Protein AF-0000000079749083 (afdb_homodimer)

Solvent-accessible surface area (backbone atoms only — not comparable to full-atom values): 20059 Å² total; per-residue (Å²): 139,84,83,77,77,77,77,77,73,76,78,75,78,73,69,70,70,73,69,79,66,71,70,73,44,76,96,64,62,74,47,35,42,44,35,34,40,34,28,27,28,29,65,47,66,50,44,77,44,77,43,95,88,68,47,50,35,26,37,38,39,33,34,19,44,42,68,70,56,90,61,71,63,56,90,88,43,47,68,65,54,37,52,60,64,41,32,54,36,77,41,45,33,36,29,47,48,52,68,60,24,52,51,43,51,74,65,46,39,56,65,39,37,35,36,37,32,22,35,61,43,69,45,73,46,62,38,86,86,79,61,45,82,39,78,45,70,31,33,38,26,48,90,90,34,46,77,44,76,67,64,78,69,76,76,88,77,72,86,73,90,71,80,84,69,70,85,63,84,132,136,83,81,80,79,78,76,76,74,78,78,77,78,76,70,70,70,74,68,79,66,71,70,71,40,78,96,65,59,72,52,32,42,44,37,34,40,34,28,26,27,28,65,47,66,51,44,76,43,75,44,94,87,68,48,48,34,25,37,40,40,33,34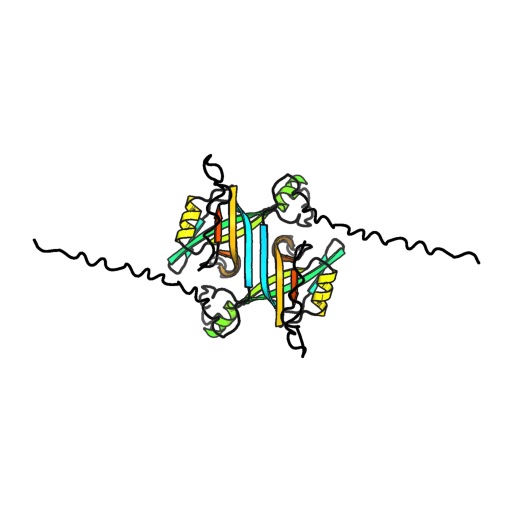,20,41,44,65,72,53,88,58,71,63,54,90,86,42,48,69,65,54,37,53,62,65,40,31,55,36,76,40,47,33,35,30,47,49,52,70,60,24,52,51,43,52,73,66,47,40,57,66,38,37,36,38,39,30,23,35,62,43,72,45,72,46,64,37,87,85,78,63,46,82,40,78,46,70,31,35,37,24,47,92,89,35,47,76,42,76,68,66,75,69,76,73,84,78,72,86,73,91,70,77,84,67,69,83,60,80,137

Sequence (340 aa):
MEKLYFYHRPLANNTLQRVIRSRPLENGLDVGICKAVLIGLVGQAPLQKKLRNGRAVTLLSLGTGGIRNNRRPFDNEEPREFADRCAVQWHRVAVYPERLGALTVKHAVPGSVLYVEGNLETKIFNDPITGLVRRIREIAIRRNGRLVFLGQGSDNQKPSQGDLRSVGYYMEKLYFYHRPLANNTLQRVIRSRPLENGLDVGICKAVLIGLVGQAPLQKKLRNGRAVTLLSLGTGGIRNNRRPFDNEEPREFADRCAVQWHRVAVYPERLGALTVKHAVPGSVLYVEGNLETKIFNDPITGLVRRIREIAIRRNGRLVFLGQGSDNQKPSQGDLRSVGYY

InterPro domains:
  IPR000424 Primosome PriB/single-strand DNA-binding [PF00436] (35-142)
  IPR000424 Primosome PriB/single-strand DNA-binding [PS50935] (33-148)
  IPR011344 Single-stranded DNA-binding protein [PTHR10302] (31-155)
  IPR012340 Nucleic acid-binding, OB-fold [G3DSA:2.40.50.140] (32-151)
  IPR012340 Nucleic acid-binding, OB-fold [SSF50249] (32-145)

Secondary structure (DSSP, 8-state):
-------------------------TTS----EEEEEEEEEE-S--EEEE-TTS-EEEEEEEEEE-----PPPPTT--HHHHHHHHHEEEEEEEE-SHHHHHHHHHH--TT-EEEEEEEEEEEEEE-TTT--EEEEEEEEE-TT-EEEESS---SS----SS-SSS-S--/-------------------------TTS----EEEEEEEEEE-S--EEEE-TTS-EEEEEEEEEE-----PPP-TT--HHHHHHHHHEEEEEEEE-SHHHHHHHHHH--TT-EEEEEEEEEEEEEE-TTT--EEEEEEEEE-TT-EEEESSS--SS----SS-SSS----

Foldseek 3Di:
DDPPPPPPPPPPPCPVPPPPPPPQPPVRPDPDAAKDKDKFWWAAQWDWDADPVGAIKIKTKGKDFDDLPPDDADVVRDPVNSCVVSGIDIAIAIERPRVVRVVSNVPHHGGWIKIKMAGWDKDWDADPPPRDIDIDTHGYADPPMDIDTDPPDDDPDDPDPPDPPPPDDD/DPPPPPPPPPPPPCPVPPPPPPPQPPVRPDPDAAKDKDKFWWAAQWDWDADPVGAIKIKTKGKDFDDLPPDDADVVRDPVNSCVVSGIDIAIAIERPRVVRVVSNVPHHGGWIKIKMAGWDKDWDADPPPRDIDIDTHGYADPPMDIDTDPPDDDDDDPDPPDPPPPDDD

Nearest PDB structures (foldseek):
  3ulp-assembly1_D  TM=8.021E-01  e=4.495E-09  Plasmodium falciparum
  3ulp-assembly1_B  TM=7.852E-01  e=7.409E-09  Plasmodium falciparum
  3k81-assembly1_C  TM=8.413E-01  e=1.668E-05  Trypanosoma brucei
  4dni-assembly1_A  TM=7.109E-01  e=1.012E-05  Trypanosoma brucei
  3stb-assembly1_C  TM=7.995E-01  e=4.531E-05  Trypanosoma brucei

pLDDT: mean 70.51, std 27.16, range [20.47, 98.69]

Radius of gyration: 26.16 Å; Cα contacts (8 Å, |Δi|>4): 589; chains: 2; bounding box: 75×62×101 Å

Structure (mmCIF, N/CA/C/O backbone):
data_AF-0000000079749083-model_v1
#
loop_
_entity.id
_entity.type
_entity.pdbx_description
1 polymer 'Single-stranded DNA-binding protein, mitochondrial'
#
loop_
_atom_site.group_PDB
_atom_site.id
_atom_site.type_symbol
_atom_site.label_atom_id
_atom_site.label_alt_id
_atom_site.label_comp_id
_atom_site.label_asym_id
_atom_site.label_entity_id
_atom_site.label_seq_id
_atom_site.pdbx_PDB_ins_code
_atom_site.Cartn_x
_atom_site.Cartn_y
_atom_site.Cartn_z
_atom_site.occupancy
_atom_site.B_iso_or_equiv
_atom_site.auth_seq_id
_atom_site.auth_comp_id
_atom_site.auth_asym_id
_atom_site.auth_atom_id
_atom_site.pdbx_PDB_model_num
ATOM 1 N N . MET A 1 1 ? 38.594 -21.5 -60.438 1 31.05 1 MET A N 1
ATOM 2 C CA . MET A 1 1 ? 38.656 -21.469 -58.969 1 31.05 1 MET A CA 1
ATOM 3 C C . MET A 1 1 ? 38 -20.203 -58.438 1 31.05 1 MET A C 1
ATOM 5 O O . MET A 1 1 ? 38.594 -19.109 -58.5 1 31.05 1 MET A O 1
ATOM 9 N N . GLU A 1 2 ? 36.625 -20.047 -58.5 1 29.67 2 GLU A N 1
ATOM 10 C CA . GLU A 1 2 ? 35.75 -18.891 -58.25 1 29.67 2 GLU A CA 1
ATOM 11 C C . GLU A 1 2 ? 35.656 -18.562 -56.781 1 29.67 2 GLU A C 1
ATOM 13 O O . GLU A 1 2 ? 35.406 -19.453 -55.969 1 29.67 2 GLU A O 1
ATOM 18 N N . LYS A 1 3 ? 36.469 -17.516 -56.281 1 33.44 3 LYS A N 1
ATOM 19 C CA . LYS A 1 3 ? 36.594 -16.953 -54.938 1 33.44 3 LYS A CA 1
ATOM 20 C C . LYS A 1 3 ? 35.219 -16.484 -54.438 1 33.44 3 LYS A C 1
ATOM 22 O O . LYS A 1 3 ? 34.594 -15.602 -55 1 33.44 3 LYS A O 1
ATOM 27 N N . LEU A 1 4 ? 34.344 -17.406 -53.906 1 30.31 4 LEU A N 1
ATOM 28 C CA . LEU A 1 4 ? 33.094 -17.047 -53.281 1 30.31 4 LEU A CA 1
ATOM 29 C C . LEU A 1 4 ? 33.281 -16.141 -52.094 1 30.31 4 LEU A C 1
ATOM 31 O O . LEU A 1 4 ? 33.969 -16.516 -51.125 1 30.31 4 LEU A O 1
ATOM 35 N N . TYR A 1 5 ? 33.469 -14.805 -52.312 1 34.56 5 TYR A N 1
ATOM 36 C CA . TYR A 1 5 ? 33.594 -13.805 -51.25 1 34.56 5 TYR A CA 1
ATOM 37 C C . TYR A 1 5 ? 32.312 -13.797 -50.375 1 34.56 5 TYR A C 1
ATOM 39 O O . TYR A 1 5 ? 31.219 -13.633 -50.906 1 34.56 5 TYR A O 1
ATOM 47 N N . PHE A 1 6 ? 32.25 -14.672 -49.344 1 31.97 6 PHE A N 1
ATOM 48 C CA . PHE A 1 6 ? 31.219 -14.625 -48.344 1 31.97 6 PHE A CA 1
ATOM 49 C C . PHE A 1 6 ? 31.141 -13.25 -47.688 1 31.97 6 PHE A C 1
ATOM 51 O O . PHE A 1 6 ? 32.125 -12.781 -47.125 1 31.97 6 PHE A O 1
ATOM 58 N N . TYR A 1 7 ? 30.453 -12.266 -48.312 1 33.72 7 TYR A N 1
ATOM 59 C CA . TYR A 1 7 ? 30.156 -10.984 -47.688 1 33.72 7 TYR A CA 1
ATOM 60 C C . TYR A 1 7 ? 29.453 -11.172 -46.375 1 33.72 7 TYR A C 1
ATOM 62 O O . TYR A 1 7 ? 28.406 -11.82 -46.281 1 33.72 7 TYR A O 1
ATOM 70 N N . HIS A 1 8 ? 30.219 -11.375 -45.281 1 33.38 8 HIS A N 1
ATOM 71 C CA . HIS A 1 8 ? 29.719 -11.359 -43.906 1 33.38 8 HIS A CA 1
ATOM 72 C C . HIS A 1 8 ? 28.906 -10.102 -43.625 1 33.38 8 HIS A C 1
ATOM 74 O O . HIS A 1 8 ? 29.438 -8.984 -43.75 1 33.38 8 HIS A O 1
ATOM 80 N N . ARG A 1 9 ? 27.609 -10.07 -43.969 1 34.38 9 ARG A N 1
ATOM 81 C CA . ARG A 1 9 ? 26.734 -8.977 -43.562 1 34.38 9 ARG A CA 1
ATOM 82 C C . ARG A 1 9 ? 26.797 -8.734 -42.062 1 34.38 9 ARG A C 1
ATOM 84 O O . ARG A 1 9 ? 26.578 -9.656 -41.281 1 34.38 9 ARG A O 1
ATOM 91 N N . PRO A 1 10 ? 27.484 -7.691 -41.656 1 33.62 10 PRO A N 1
ATOM 92 C CA . PRO A 1 10 ? 27.5 -7.379 -40.219 1 33.62 10 PRO A CA 1
ATOM 93 C C . PRO A 1 10 ? 26.109 -7.301 -39.594 1 33.62 10 PRO A C 1
ATOM 95 O O . PRO A 1 10 ? 25.172 -6.852 -40.25 1 33.62 10 PRO A O 1
ATOM 98 N N . LEU A 1 11 ? 25.703 -8.219 -38.75 1 31.05 11 LEU A N 1
ATOM 99 C CA . LEU A 1 11 ? 24.5 -8.172 -37.906 1 31.05 11 LEU A CA 1
ATOM 100 C C . LEU A 1 11 ? 24.406 -6.828 -37.188 1 31.05 11 LEU A C 1
ATOM 102 O O . LEU A 1 11 ? 25.25 -6.516 -36.312 1 31.05 11 LEU A O 1
ATOM 106 N N . ALA A 1 12 ? 24 -5.734 -37.844 1 33.97 12 ALA A N 1
ATOM 107 C CA . ALA A 1 12 ? 23.641 -4.512 -37.125 1 33.97 12 ALA A CA 1
ATOM 108 C C . ALA A 1 12 ? 22.844 -4.828 -35.875 1 33.97 12 ALA A C 1
ATOM 110 O O . ALA A 1 12 ? 21.828 -5.52 -35.938 1 33.97 12 ALA A O 1
ATOM 111 N N . ASN A 1 13 ? 23.516 -5.031 -34.75 1 32.66 13 ASN A N 1
ATOM 112 C CA . ASN A 1 13 ? 22.938 -5.09 -33.406 1 32.66 13 ASN A CA 1
ATOM 113 C C . ASN A 1 13 ? 21.891 -4 -33.188 1 32.66 13 ASN A C 1
ATOM 115 O O . ASN A 1 13 ? 22.234 -2.828 -33.031 1 32.66 13 ASN A O 1
ATOM 119 N N . ASN A 1 14 ? 20.797 -3.932 -33.938 1 32.69 14 ASN A N 1
ATOM 120 C CA . ASN A 1 14 ? 19.672 -3.043 -33.625 1 32.69 14 ASN A CA 1
ATOM 121 C C . ASN A 1 14 ? 19.297 -3.125 -32.156 1 32.69 14 ASN A C 1
ATOM 123 O O . ASN A 1 14 ? 18.562 -4.023 -31.75 1 32.69 14 ASN A O 1
ATOM 127 N N . THR A 1 15 ? 20.266 -2.881 -31.312 1 33.31 15 THR A N 1
ATOM 128 C CA . THR A 1 15 ? 19.891 -2.611 -29.922 1 33.31 15 THR A CA 1
ATOM 129 C C . THR A 1 15 ? 18.734 -1.613 -29.859 1 33.31 15 THR A C 1
ATOM 131 O O . THR A 1 15 ? 18.922 -0.423 -30.125 1 33.31 15 THR A O 1
ATOM 134 N N . LEU A 1 16 ? 17.594 -1.942 -30.438 1 29.5 16 LEU A N 1
ATOM 135 C CA . LEU A 1 16 ? 16.406 -1.161 -30.125 1 29.5 16 LEU A CA 1
ATOM 136 C C . LEU A 1 16 ? 16.422 -0.701 -28.672 1 29.5 16 LEU A C 1
ATOM 138 O O . LEU A 1 16 ? 16.453 -1.525 -27.75 1 29.5 16 LEU A O 1
ATOM 142 N N . GLN A 1 17 ? 17.172 0.286 -28.453 1 30.66 17 GLN A N 1
ATOM 143 C CA . GLN A 1 17 ? 17.016 0.994 -27.188 1 30.66 17 GLN A CA 1
ATOM 144 C C . GLN A 1 17 ? 15.539 1.153 -26.812 1 30.66 17 GLN A C 1
ATOM 146 O O . GLN A 1 17 ? 14.797 1.858 -27.5 1 30.66 17 GLN A O 1
ATOM 151 N N . ARG A 1 18 ? 14.938 0.036 -26.469 1 32.22 18 ARG A N 1
ATOM 152 C CA . ARG A 1 18 ? 13.609 0.203 -25.875 1 32.22 18 ARG A CA 1
ATOM 153 C C . ARG A 1 18 ? 13.555 1.461 -25.016 1 32.22 18 ARG A C 1
ATOM 155 O O . ARG A 1 18 ? 14.164 1.518 -23.938 1 32.22 18 ARG A O 1
ATOM 162 N N . VAL A 1 19 ? 13.508 2.607 -25.703 1 27.55 19 VAL A N 1
ATOM 163 C CA . VAL A 1 19 ? 13.195 3.848 -25 1 27.55 19 VAL A CA 1
ATOM 164 C C . VAL A 1 19 ? 12.023 3.619 -24.047 1 27.55 19 VAL A C 1
ATOM 166 O O . VAL A 1 19 ? 10.945 3.178 -24.469 1 27.55 19 VAL A O 1
ATOM 169 N N . ILE A 1 20 ? 12.203 3.018 -22.969 1 29.11 20 ILE A N 1
ATOM 170 C CA . ILE A 1 20 ? 11.227 3.064 -21.891 1 29.11 20 ILE A CA 1
ATOM 171 C C . ILE A 1 20 ? 10.562 4.441 -21.844 1 29.11 20 ILE A C 1
ATOM 173 O O . ILE A 1 20 ? 11.195 5.426 -21.469 1 29.11 20 ILE A O 1
ATOM 177 N N . ARG A 1 21 ? 9.852 4.773 -22.938 1 28.47 21 ARG A N 1
ATOM 178 C CA . ARG A 1 21 ? 9.062 6 -22.906 1 28.47 21 ARG A CA 1
ATOM 179 C C . ARG A 1 21 ? 8.117 6.02 -21.719 1 28.47 21 ARG A C 1
ATOM 181 O O . ARG A 1 21 ? 7.262 5.141 -21.578 1 28.47 21 ARG A O 1
ATOM 188 N N . SER A 1 22 ? 8.484 6.453 -20.578 1 31.28 22 SER A N 1
ATOM 189 C CA . SER A 1 22 ? 7.488 6.879 -19.594 1 31.28 22 SER A CA 1
ATOM 190 C C . SER A 1 22 ? 6.324 7.605 -20.266 1 31.28 22 SER A C 1
ATOM 192 O O . SER A 1 22 ? 6.535 8.516 -21.062 1 31.28 22 SER A O 1
ATOM 194 N N . ARG A 1 23 ? 5.391 6.941 -20.734 1 34.81 23 ARG A N 1
ATOM 195 C CA . ARG A 1 23 ? 4.293 7.652 -21.391 1 34.81 23 ARG A CA 1
ATOM 196 C C . ARG A 1 23 ? 4.027 8.992 -20.703 1 34.81 23 ARG A C 1
ATOM 198 O O . ARG A 1 23 ? 3.908 9.055 -19.484 1 34.81 23 ARG A O 1
ATOM 205 N N . PRO A 1 24 ? 4.309 10.023 -21.406 1 34.59 24 PRO A N 1
ATOM 206 C CA . PRO A 1 24 ? 3.936 11.305 -20.781 1 34.59 24 PRO A CA 1
ATOM 207 C C . PRO A 1 24 ? 2.574 11.258 -20.109 1 34.59 24 PRO A C 1
ATOM 209 O O . PRO A 1 24 ? 1.69 10.508 -20.531 1 34.59 24 PRO A O 1
ATOM 212 N N . LEU A 1 25 ? 2.453 11.602 -18.812 1 38.03 25 LEU A N 1
ATOM 213 C CA . LEU A 1 25 ? 1.179 11.82 -18.125 1 38.03 25 LEU A CA 1
ATOM 214 C C . LEU A 1 25 ? 0.187 12.523 -19.062 1 38.03 25 LEU A C 1
ATOM 216 O O . LEU A 1 25 ? 0.57 13.391 -19.844 1 38.03 25 LEU A O 1
ATOM 220 N N . GLU A 1 26 ? -0.678 11.961 -19.531 1 37.03 26 GLU A N 1
ATOM 221 C CA . GLU A 1 26 ? -1.592 12.727 -20.375 1 37.03 26 GLU A CA 1
ATOM 222 C C . GLU A 1 26 ? -1.556 14.211 -20.031 1 37.03 26 GLU A C 1
ATOM 224 O O . GLU A 1 26 ? -0.944 15.008 -20.75 1 37.03 26 GLU A O 1
ATOM 229 N N . ASN A 1 27 ? -2.707 14.781 -19.438 1 39.47 27 ASN A N 1
ATOM 230 C CA . ASN A 1 27 ? -2.865 16.234 -19.391 1 39.47 27 ASN A CA 1
ATOM 231 C C . ASN A 1 27 ? -1.813 16.875 -18.484 1 39.47 27 ASN A C 1
ATOM 233 O O . ASN A 1 27 ? -2.051 17.938 -17.906 1 39.47 27 ASN A O 1
ATOM 237 N N . GLY A 1 28 ? -0.517 16.531 -18.484 1 40.72 28 GLY A N 1
ATOM 238 C CA . GLY A 1 28 ? 0.609 17.172 -17.828 1 40.72 28 GLY A CA 1
ATOM 239 C C . GLY A 1 28 ? 0.88 16.625 -16.438 1 40.72 28 GLY A C 1
ATOM 240 O O . GLY A 1 28 ? 1.826 17.047 -15.773 1 40.72 28 GLY A O 1
ATOM 241 N N . LEU A 1 29 ? -0.125 16.391 -15.641 1 45.62 29 LEU A N 1
ATOM 242 C CA . LEU A 1 29 ? 0.109 16.188 -14.211 1 45.62 29 LEU A CA 1
ATOM 243 C C . LEU A 1 29 ? 0.898 14.906 -13.961 1 45.62 29 LEU A C 1
ATOM 245 O O . LEU A 1 29 ? 0.603 13.867 -14.555 1 45.62 29 LEU A O 1
ATOM 249 N N . ASP A 1 30 ? 2.225 15.062 -13.633 1 51.97 30 ASP A N 1
ATOM 250 C CA . ASP A 1 30 ? 3.184 14.078 -13.141 1 51.97 30 ASP A CA 1
ATOM 251 C C . ASP A 1 30 ? 2.502 13.047 -12.25 1 51.97 30 ASP A C 1
ATOM 253 O O . ASP A 1 30 ? 1.746 13.406 -11.344 1 51.97 30 ASP A O 1
ATOM 257 N N . VAL A 1 31 ? 2.211 11.859 -12.734 1 60.25 31 VAL A N 1
ATOM 258 C CA . VAL A 1 31 ? 1.56 10.711 -12.102 1 60.25 31 VAL A CA 1
ATOM 259 C C . VAL A 1 31 ? 2.238 10.406 -10.766 1 60.25 31 VAL A C 1
ATOM 261 O O . VAL A 1 31 ? 3.441 10.141 -10.727 1 60.25 31 VAL A O 1
ATOM 264 N N . GLY A 1 32 ? 2.439 11.391 -9.75 1 83.38 32 GLY A N 1
ATOM 265 C CA . GLY A 1 32 ? 2.965 11.086 -8.43 1 83.38 32 GLY A CA 1
ATOM 266 C C . GLY A 1 32 ? 3.607 9.711 -8.352 1 83.38 32 GLY A C 1
ATOM 267 O O . GLY A 1 32 ? 3.807 9.055 -9.375 1 83.38 32 GLY A O 1
ATOM 268 N N . ILE A 1 33 ? 4.449 9.438 -7.414 1 91.62 33 ILE A N 1
ATOM 269 C CA . ILE A 1 33 ? 5.031 8.141 -7.098 1 91.62 33 ILE A CA 1
ATOM 270 C C . ILE A 1 33 ? 4.164 7.426 -6.062 1 91.62 33 ILE A C 1
ATOM 272 O O . ILE A 1 33 ? 3.699 8.039 -5.102 1 91.62 33 ILE A O 1
ATOM 276 N N . CYS A 1 34 ? 3.857 6.137 -6.348 1 94.19 34 CYS A N 1
ATOM 277 C CA . CYS A 1 34 ? 3.125 5.312 -5.395 1 94.19 34 CYS A CA 1
ATOM 278 C C . CYS A 1 34 ? 3.686 3.895 -5.359 1 94.19 34 CYS A C 1
ATOM 280 O O . CYS A 1 34 ? 2.951 2.926 -5.562 1 94.19 34 CYS A O 1
ATOM 282 N N . LYS A 1 35 ? 4.867 3.762 -4.988 1 96.19 35 LYS A N 1
ATOM 283 C CA . LYS A 1 35 ? 5.605 2.508 -5.086 1 96.19 35 LYS A CA 1
ATOM 284 C C . LYS A 1 35 ? 5.562 1.738 -3.771 1 96.19 35 LYS A C 1
ATOM 286 O O . LYS A 1 35 ? 5.586 2.338 -2.693 1 96.19 35 LYS A O 1
ATOM 291 N N . ALA A 1 36 ? 5.535 0.395 -3.918 1 98 36 ALA A N 1
ATOM 292 C CA . ALA A 1 36 ? 5.672 -0.518 -2.785 1 98 36 ALA A CA 1
ATOM 293 C C . ALA A 1 36 ? 6.812 -1.504 -3.012 1 98 36 ALA A C 1
ATOM 295 O O . ALA A 1 36 ? 7.027 -1.968 -4.133 1 98 36 ALA A O 1
ATOM 296 N N . VAL A 1 37 ? 7.496 -1.798 -1.959 1 98.06 37 VAL A N 1
ATOM 297 C CA . VAL A 1 37 ? 8.547 -2.812 -1.924 1 98.06 37 VAL A CA 1
ATOM 298 C C . VAL A 1 37 ? 8.273 -3.793 -0.785 1 98.06 37 VAL A C 1
ATOM 300 O O . VAL A 1 37 ? 8.148 -3.389 0.374 1 98.06 37 VAL A O 1
ATOM 303 N N . LEU A 1 38 ? 8.281 -5.07 -1.158 1 96.56 38 LEU A N 1
ATOM 304 C CA . LEU A 1 38 ? 7.992 -6.105 -0.173 1 96.56 38 LEU A CA 1
ATOM 305 C C . LEU A 1 38 ? 9.055 -7.203 -0.216 1 96.56 38 LEU A C 1
ATOM 307 O O . LEU A 1 38 ? 9.578 -7.52 -1.285 1 96.56 38 LEU A O 1
ATOM 311 N N . ILE A 1 39 ? 9.344 -7.684 0.862 1 95.38 39 ILE A N 1
ATOM 312 C CA . ILE A 1 39 ? 9.883 -9.031 1.025 1 95.38 39 ILE A CA 1
ATOM 313 C C . ILE A 1 39 ? 9.023 -9.82 2.004 1 95.38 39 ILE A C 1
ATOM 315 O O . ILE A 1 39 ? 8.82 -9.398 3.146 1 95.38 39 ILE A O 1
ATOM 319 N N . GLY A 1 40 ? 8.492 -10.867 1.508 1 93.75 40 GLY A N 1
ATOM 320 C CA . GLY A 1 40 ? 7.598 -11.641 2.352 1 93.75 40 GLY A CA 1
ATOM 321 C C . GLY A 1 40 ? 7.387 -13.062 1.859 1 93.75 40 GLY A C 1
ATOM 322 O O . GLY A 1 40 ? 8.047 -13.5 0.914 1 93.75 40 GLY A O 1
ATOM 323 N N . LEU A 1 41 ? 6.504 -13.742 2.562 1 91.06 41 LEU A N 1
ATOM 324 C CA . LEU A 1 41 ? 6.211 -15.141 2.264 1 91.06 41 LEU A CA 1
ATOM 325 C C . LEU A 1 41 ? 4.887 -15.273 1.514 1 91.06 41 LEU A C 1
ATOM 327 O O . LEU A 1 41 ? 3.902 -14.617 1.866 1 91.06 41 LEU A O 1
ATOM 331 N N . VAL A 1 42 ? 4.973 -16.141 0.546 1 93.75 42 VAL A N 1
ATOM 332 C CA . VAL A 1 42 ? 3.734 -16.469 -0.149 1 93.75 42 VAL A CA 1
ATOM 333 C C . VAL A 1 42 ? 2.789 -17.203 0.8 1 93.75 42 VAL A C 1
ATOM 335 O O . VAL A 1 42 ? 3.18 -18.172 1.449 1 93.75 42 VAL A O 1
ATOM 338 N N . GLY A 1 43 ? 1.595 -16.734 0.924 1 93.31 43 GLY A N 1
ATOM 339 C CA . GLY A 1 43 ? 0.618 -17.328 1.825 1 93.31 43 GLY A CA 1
ATOM 340 C C . GLY A 1 43 ? -0.084 -18.531 1.234 1 93.31 43 GLY A C 1
ATOM 341 O O . GLY A 1 43 ? -0.234 -19.562 1.901 1 93.31 43 GLY A O 1
ATOM 342 N N . GLN A 1 44 ? -0.585 -18.406 0.032 1 95.75 44 GLN A N 1
ATOM 343 C CA . GLN A 1 44 ? -1.281 -19.453 -0.702 1 95.75 44 GLN A CA 1
ATOM 344 C C . GLN A 1 44 ? -0.834 -19.5 -2.16 1 95.75 44 GLN A C 1
ATOM 346 O O . GLN A 1 44 ? -0.247 -18.531 -2.664 1 95.75 44 GLN A O 1
ATOM 351 N N . ALA A 1 45 ? -1.161 -20.625 -2.748 1 96.38 45 ALA A N 1
ATOM 352 C CA . ALA A 1 45 ? -0.819 -20.75 -4.16 1 96.38 45 ALA A CA 1
ATOM 353 C C . ALA A 1 45 ? -1.422 -19.625 -4.98 1 96.38 45 ALA A C 1
ATOM 355 O O . ALA A 1 45 ? -2.572 -19.234 -4.766 1 96.38 45 ALA A O 1
ATOM 356 N N . PRO A 1 46 ? -0.657 -19.141 -5.934 1 98.19 46 PRO A N 1
ATOM 357 C CA . PRO A 1 46 ? -1.17 -18.047 -6.766 1 98.19 46 PRO A CA 1
ATOM 358 C C . PRO A 1 46 ? -2.408 -18.438 -7.562 1 98.19 46 PRO A C 1
ATOM 360 O O . PRO A 1 46 ? -2.574 -19.609 -7.91 1 98.19 46 PRO A O 1
ATOM 363 N N . LEU A 1 47 ? -3.193 -17.469 -7.852 1 97.56 47 LEU A N 1
ATOM 364 C CA . LEU A 1 47 ? -4.414 -17.656 -8.633 1 97.56 47 LEU A CA 1
ATOM 365 C C . LEU A 1 47 ? -4.402 -16.75 -9.867 1 97.56 47 LEU A C 1
ATOM 367 O O . LEU A 1 47 ? -4.023 -15.578 -9.781 1 97.56 47 LEU A O 1
ATOM 371 N N . GLN A 1 48 ? -4.789 -17.375 -10.953 1 97.69 48 GLN A N 1
ATOM 372 C CA . GLN A 1 48 ? -4.895 -16.562 -12.164 1 97.69 48 GLN A CA 1
ATOM 373 C C . GLN A 1 48 ? -6.348 -16.203 -12.461 1 97.69 48 GLN A C 1
ATOM 375 O O . GLN A 1 48 ? -7.238 -17.047 -12.328 1 97.69 48 GLN A O 1
ATOM 380 N N . LYS A 1 49 ? -6.539 -15 -12.859 1 95.94 49 LYS A N 1
ATOM 381 C CA . LYS A 1 49 ? -7.863 -14.508 -13.227 1 95.94 49 LYS A CA 1
ATOM 382 C C . LYS A 1 49 ? -7.855 -13.906 -14.625 1 95.94 49 LYS A C 1
ATOM 384 O O . LYS A 1 49 ? -6.918 -13.188 -14.992 1 95.94 49 LYS A O 1
ATOM 389 N N . LYS A 1 50 ? -8.906 -14.227 -15.32 1 94.81 50 LYS A N 1
ATOM 390 C CA . LYS A 1 50 ? -9.07 -13.617 -16.641 1 94.81 50 LYS A CA 1
ATOM 391 C C . LYS A 1 50 ? -9.797 -12.281 -16.531 1 94.81 50 LYS A C 1
ATOM 393 O O . LYS A 1 50 ? -10.859 -12.188 -15.914 1 94.81 50 LYS A O 1
ATOM 398 N N . LEU A 1 51 ? -9.242 -11.305 -17.141 1 89.38 51 LEU A N 1
ATOM 399 C CA . LEU A 1 51 ? -9.836 -9.969 -17.141 1 89.38 51 LEU A CA 1
ATOM 400 C C . LEU A 1 51 ? -10.797 -9.797 -18.312 1 89.38 51 LEU A C 1
ATOM 402 O O . LEU A 1 51 ? -10.812 -10.625 -19.219 1 89.38 51 LEU A O 1
ATOM 406 N N . ARG A 1 52 ? -11.547 -8.727 -18.219 1 82.75 52 ARG A N 1
ATOM 407 C CA . ARG A 1 52 ? -12.547 -8.484 -19.25 1 82.75 52 ARG A CA 1
ATOM 408 C C . ARG A 1 52 ? -11.891 -8.258 -20.609 1 82.75 52 ARG A C 1
ATOM 410 O O . ARG A 1 52 ? -12.469 -8.594 -21.656 1 82.75 52 ARG A O 1
ATOM 417 N N . ASN A 1 53 ? -10.695 -7.73 -20.562 1 85.44 53 ASN A N 1
ATOM 418 C CA . ASN A 1 53 ? -10.008 -7.445 -21.828 1 85.44 53 ASN A CA 1
ATOM 419 C C . ASN A 1 53 ? -9.336 -8.695 -22.391 1 85.44 53 ASN A C 1
ATOM 421 O O . ASN A 1 53 ? -8.602 -8.617 -23.375 1 85.44 53 ASN A O 1
ATOM 425 N N . GLY A 1 54 ? -9.492 -9.828 -21.703 1 90.69 54 GLY A N 1
ATOM 426 C CA . GLY A 1 54 ? -8.977 -11.094 -22.188 1 90.69 54 GLY A CA 1
ATOM 427 C C . GLY A 1 54 ? -7.629 -11.453 -21.594 1 90.69 54 GLY A C 1
ATOM 428 O O . GLY A 1 54 ? -7.191 -12.602 -21.688 1 90.69 54 GLY A O 1
ATOM 429 N N . ARG A 1 55 ? -7.012 -10.516 -21.047 1 94.44 55 ARG A N 1
ATOM 430 C CA . ARG A 1 55 ? -5.707 -10.789 -20.453 1 94.44 55 ARG A CA 1
ATOM 431 C C . ARG A 1 55 ? -5.852 -11.445 -19.078 1 94.44 55 ARG A C 1
ATOM 433 O O . ARG A 1 55 ? -6.895 -11.328 -18.438 1 94.44 55 ARG A O 1
ATOM 440 N N . ALA A 1 56 ? -4.836 -12.156 -18.75 1 96.88 56 ALA A N 1
ATOM 441 C CA . ALA A 1 56 ? -4.836 -12.797 -17.438 1 96.88 56 ALA A CA 1
ATOM 442 C C . ALA A 1 56 ? -4.035 -11.984 -16.422 1 96.88 56 ALA A C 1
ATOM 444 O O . ALA A 1 56 ? -3.006 -11.398 -16.766 1 96.88 56 ALA A O 1
ATOM 445 N N . VAL A 1 57 ? -4.492 -11.945 -15.242 1 97.62 57 VAL A N 1
ATOM 446 C CA . VAL A 1 57 ? -3.738 -11.391 -14.117 1 97.62 57 VAL A CA 1
ATOM 447 C C . VAL A 1 57 ? -3.502 -12.477 -13.07 1 97.62 57 VAL A C 1
ATOM 449 O O . VAL A 1 57 ? -4.387 -13.297 -12.805 1 97.62 57 VAL A O 1
ATOM 452 N N . THR A 1 58 ? -2.281 -12.586 -12.484 1 98.69 58 THR A N 1
ATOM 453 C CA . THR A 1 58 ? -1.957 -13.531 -11.422 1 98.69 58 THR A CA 1
ATOM 454 C C . THR A 1 58 ? -1.993 -12.859 -10.055 1 98.69 58 THR A C 1
ATOM 456 O O . THR A 1 58 ? -1.347 -11.828 -9.852 1 98.69 58 THR A O 1
ATOM 459 N N . LEU A 1 59 ? -2.727 -13.406 -9.156 1 98.44 59 LEU A N 1
ATOM 460 C CA . LEU A 1 59 ? -2.896 -12.852 -7.82 1 98.44 59 LEU A CA 1
ATOM 461 C C . LEU A 1 59 ? -2.131 -13.672 -6.789 1 98.44 59 LEU A C 1
ATOM 463 O O . LEU A 1 59 ? -2.166 -14.906 -6.82 1 98.44 59 LEU A O 1
ATOM 467 N N . LEU A 1 60 ? -1.409 -12.945 -5.883 1 97.31 60 LEU A N 1
ATOM 468 C CA . LEU A 1 60 ? -0.651 -13.5 -4.766 1 97.31 60 LEU A CA 1
ATOM 469 C C . LEU A 1 60 ? -1.012 -12.797 -3.463 1 97.31 60 LEU A C 1
ATOM 471 O O . LEU A 1 60 ? -1.405 -11.625 -3.471 1 97.31 60 LEU A O 1
ATOM 475 N N . SER A 1 61 ? -0.937 -13.555 -2.469 1 97 61 SER A N 1
ATOM 476 C CA . SER A 1 61 ? -0.919 -12.969 -1.132 1 97 61 SER A CA 1
ATOM 477 C C . SER A 1 61 ? 0.451 -13.125 -0.481 1 97 61 SER A C 1
ATOM 479 O O . SER A 1 61 ? 0.976 -14.234 -0.378 1 97 61 SER A O 1
ATOM 481 N N . LEU A 1 62 ? 1.02 -12.039 -0.077 1 94.88 62 LEU A N 1
ATOM 482 C CA . LEU A 1 62 ? 2.322 -12.062 0.581 1 94.88 62 LEU A CA 1
ATOM 483 C C . LEU A 1 62 ? 2.201 -11.641 2.041 1 94.88 62 LEU A C 1
ATOM 485 O O . LEU A 1 62 ? 1.568 -10.625 2.35 1 94.88 62 LEU A O 1
ATOM 489 N N . GLY A 1 63 ? 2.777 -12.477 2.834 1 91 63 GLY A N 1
ATOM 490 C CA . GLY A 1 63 ? 2.795 -12.164 4.254 1 91 63 GLY A CA 1
ATOM 491 C C . GLY A 1 63 ? 4.09 -11.516 4.707 1 91 63 GLY A C 1
ATOM 492 O O . GLY A 1 63 ? 5.176 -11.984 4.367 1 91 63 GLY A O 1
ATOM 493 N N . THR A 1 64 ? 4.039 -10.398 5.324 1 90.19 64 THR A N 1
ATOM 494 C CA . THR A 1 64 ? 5.168 -9.758 5.984 1 90.19 64 THR A CA 1
ATOM 495 C C . THR A 1 64 ? 4.922 -9.641 7.488 1 90.19 64 THR A C 1
ATOM 497 O O . THR A 1 64 ? 3.822 -9.922 7.965 1 90.19 64 THR A O 1
ATOM 500 N N . GLY A 1 65 ? 6.16 -9.516 8.156 1 72 65 GLY A N 1
ATOM 501 C CA . GLY A 1 65 ? 5.988 -9.203 9.562 1 72 65 GLY A CA 1
ATOM 502 C C . GLY A 1 65 ? 5.438 -7.809 9.805 1 72 65 GLY A C 1
ATOM 503 O O . GLY A 1 65 ? 5.445 -6.969 8.898 1 72 65 GLY A O 1
ATOM 504 N N . GLY A 1 66 ? 4.586 -7.574 10.633 1 59.62 66 GLY A N 1
ATOM 505 C CA . GLY A 1 66 ? 4.07 -6.238 10.891 1 59.62 66 GLY A CA 1
ATOM 506 C C . GLY A 1 66 ? 4.062 -5.867 12.359 1 59.62 66 GLY A C 1
ATOM 507 O O . GLY A 1 66 ? 4.418 -6.688 13.211 1 59.62 66 GLY A O 1
ATOM 508 N N . ILE A 1 67 ? 3.986 -4.555 12.492 1 52.31 67 ILE A N 1
ATOM 509 C CA . ILE A 1 67 ? 3.928 -3.906 13.797 1 52.31 67 ILE A CA 1
ATOM 510 C C . ILE A 1 67 ? 2.875 -4.59 14.664 1 52.31 67 ILE A C 1
ATOM 512 O O . ILE A 1 67 ? 1.845 -5.047 14.164 1 52.31 67 ILE A O 1
ATOM 516 N N . ARG A 1 68 ? 3.35 -5.262 15.773 1 47.56 68 ARG A N 1
ATOM 517 C CA . ARG A 1 68 ? 2.398 -5.531 16.844 1 47.56 68 ARG A CA 1
ATOM 518 C C . ARG A 1 68 ? 1.265 -4.512 16.844 1 47.56 68 ARG A C 1
ATOM 520 O O . ARG A 1 68 ? 1.489 -3.326 17.078 1 47.56 68 ARG A O 1
ATOM 527 N N . ASN A 1 69 ? 0.588 -4.551 15.719 1 45.41 69 ASN A N 1
ATOM 528 C CA . ASN A 1 69 ? -0.55 -3.65 15.867 1 45.41 69 ASN A CA 1
ATOM 529 C C . ASN A 1 69 ? -0.994 -3.549 17.328 1 45.41 69 ASN A C 1
ATOM 531 O O . ASN A 1 69 ? -0.83 -4.496 18.094 1 45.41 69 ASN A O 1
ATOM 535 N N . ASN A 1 70 ? -0.823 -2.414 17.938 1 45.34 70 ASN A N 1
ATOM 536 C CA . ASN A 1 70 ? -1.442 -2.02 19.203 1 45.34 70 ASN A CA 1
ATOM 537 C C . ASN A 1 70 ? -2.793 -2.701 19.391 1 45.34 70 ASN A C 1
ATOM 539 O O . ASN A 1 70 ? -3.799 -2.035 19.641 1 45.34 70 ASN A O 1
ATOM 543 N N . ARG A 1 71 ? -2.896 -3.803 18.953 1 49.62 71 ARG A N 1
ATOM 544 C CA . ARG A 1 71 ? -4.203 -4.434 19.078 1 49.62 71 ARG A CA 1
ATOM 545 C C . ARG A 1 71 ? -4.375 -5.055 20.469 1 49.62 71 ARG A C 1
ATOM 547 O O . ARG A 1 71 ? -3.412 -5.547 21.047 1 49.62 71 ARG A O 1
ATOM 554 N N . ARG A 1 72 ? -5.391 -4.633 20.984 1 51.94 72 ARG A N 1
ATOM 555 C CA . ARG A 1 72 ? -5.828 -5.285 22.203 1 51.94 72 ARG A CA 1
ATOM 556 C C . ARG A 1 72 ? -6.328 -6.699 21.922 1 51.94 72 ARG A C 1
ATOM 558 O O . ARG A 1 72 ? -6.965 -6.945 20.906 1 51.94 72 ARG A O 1
ATOM 565 N N . PRO A 1 73 ? -5.801 -7.555 22.672 1 54.38 73 PRO A N 1
ATOM 566 C CA . PRO A 1 73 ? -6.352 -8.906 22.562 1 54.38 73 PRO A CA 1
ATOM 567 C C . PRO A 1 73 ? -7.879 -8.93 22.609 1 54.38 73 PRO A C 1
ATOM 569 O O . PRO A 1 73 ? -8.492 -8.07 23.25 1 54.38 73 PRO A O 1
ATOM 572 N N . PHE A 1 74 ? -8.453 -9.555 21.578 1 57.44 74 PHE A N 1
ATOM 573 C CA . PHE A 1 74 ? -9.875 -9.836 21.75 1 57.44 74 PHE A CA 1
ATOM 574 C C . PHE A 1 74 ? -10.141 -10.445 23.125 1 57.44 74 PHE A C 1
ATOM 576 O O . PHE A 1 74 ? -9.227 -10.992 23.75 1 57.44 74 PHE A O 1
ATOM 583 N N . ASP A 1 75 ? -11.359 -10.258 23.484 1 56.91 75 ASP A N 1
ATOM 584 C CA . ASP A 1 75 ? -11.773 -10.961 24.703 1 56.91 75 ASP A CA 1
ATOM 585 C C . ASP A 1 75 ? -11.617 -12.469 24.547 1 56.91 75 ASP A C 1
ATOM 587 O O . ASP A 1 75 ? -12.031 -13.039 23.531 1 56.91 75 ASP A O 1
ATOM 591 N N . ASN A 1 76 ? -10.82 -13.078 25.422 1 63.22 76 ASN A N 1
ATOM 592 C CA . ASN A 1 76 ? -10.578 -14.516 25.5 1 63.22 76 ASN A CA 1
ATOM 593 C C . ASN A 1 76 ? -9.57 -14.977 24.453 1 63.22 76 ASN A C 1
ATOM 595 O O . ASN A 1 76 ? -9.555 -16.156 24.078 1 63.22 76 ASN A O 1
ATOM 599 N N . GLU A 1 77 ? -9.156 -13.992 23.766 1 60.78 77 GLU A N 1
ATOM 600 C CA . GLU A 1 77 ? -8.086 -14.383 22.859 1 60.78 77 GLU A CA 1
ATOM 601 C C . GLU A 1 77 ? -6.816 -14.742 23.625 1 60.78 77 GLU A C 1
ATOM 603 O O . GLU A 1 77 ? -6.363 -13.977 24.484 1 60.78 77 GLU A O 1
ATOM 608 N N . GLU A 1 78 ? -6.469 -15.93 23.453 1 59.41 78 GLU A N 1
ATOM 609 C CA . GLU A 1 78 ? -5.203 -16.297 24.078 1 59.41 78 GLU A CA 1
ATOM 610 C C . GLU A 1 78 ? -4.059 -15.43 23.562 1 59.41 78 GLU A C 1
ATOM 612 O O . GLU A 1 78 ? -4.051 -15.047 22.391 1 59.41 78 GLU A O 1
ATOM 617 N N . PRO A 1 79 ? -3.248 -15.023 24.5 1 56.31 79 PRO A N 1
ATOM 618 C CA . PRO A 1 79 ? -2.102 -14.195 24.125 1 56.31 79 PRO A CA 1
ATOM 619 C C . PRO A 1 79 ? -1.396 -14.695 22.859 1 56.31 79 PRO A C 1
ATOM 621 O O . PRO A 1 79 ? -0.974 -13.898 22.031 1 56.31 79 PRO A O 1
ATOM 624 N N . ARG A 1 80 ? -1.291 -15.969 22.828 1 56.66 80 ARG A N 1
ATOM 625 C CA . ARG A 1 80 ? -0.631 -16.578 21.688 1 56.66 80 ARG A CA 1
ATOM 626 C C . ARG A 1 80 ? -1.419 -16.328 20.406 1 56.66 80 ARG A C 1
ATOM 628 O O . ARG A 1 80 ? -0.836 -16.047 19.359 1 56.66 80 ARG A O 1
ATOM 635 N N . GLU A 1 81 ? -2.664 -16.484 20.422 1 56.44 81 GLU A N 1
ATOM 636 C CA . GLU A 1 81 ? -3.531 -16.25 19.266 1 56.44 81 GLU A CA 1
ATOM 637 C C . GLU A 1 81 ? -3.439 -14.805 18.797 1 56.44 81 GLU A C 1
ATOM 639 O O . GLU A 1 81 ? -3.406 -14.547 17.594 1 56.44 81 GLU A O 1
ATOM 644 N N . PHE A 1 82 ? -3.4 -14.016 19.844 1 56.34 82 PHE A N 1
ATOM 645 C CA . PHE A 1 82 ? -3.27 -12.586 19.562 1 56.34 82 PHE A CA 1
ATOM 646 C C . PHE A 1 82 ? -1.948 -12.289 18.859 1 56.34 82 PHE A C 1
ATOM 648 O O . PHE A 1 82 ? -1.919 -11.578 17.859 1 56.34 82 PHE A O 1
ATOM 655 N N . ALA A 1 83 ? -0.946 -12.812 19.453 1 53.72 83 ALA A N 1
ATOM 656 C CA . ALA A 1 83 ? 0.381 -12.641 18.875 1 53.72 83 ALA A CA 1
ATOM 657 C C . ALA A 1 83 ? 0.422 -13.164 17.438 1 53.72 83 ALA A C 1
ATOM 659 O O . ALA A 1 83 ? 0.992 -12.523 16.547 1 53.72 83 ALA A O 1
ATOM 660 N N . ASP A 1 84 ? -0.221 -14.32 17.219 1 55.62 84 ASP A N 1
ATOM 661 C CA . ASP A 1 84 ? -0.213 -14.992 15.93 1 55.62 84 ASP A CA 1
ATOM 662 C C . ASP A 1 84 ? -1.035 -14.211 14.906 1 55.62 84 ASP A C 1
ATOM 664 O O . ASP A 1 84 ? -0.672 -14.148 13.727 1 55.62 84 ASP A O 1
ATOM 668 N N . ARG A 1 85 ? -2.188 -13.812 15.406 1 55.56 85 ARG A N 1
ATOM 669 C CA . ARG A 1 85 ? -3.107 -13.094 14.531 1 55.56 85 ARG A CA 1
ATOM 670 C C . ARG A 1 85 ? -2.543 -11.727 14.148 1 55.56 85 ARG A C 1
ATOM 672 O O . ARG A 1 85 ? -2.838 -11.211 13.07 1 55.56 85 ARG A O 1
ATOM 679 N N . CYS A 1 86 ? -1.781 -11.211 15.055 1 57.22 86 CYS A N 1
ATOM 680 C CA . CYS A 1 86 ? -1.453 -9.797 14.906 1 57.22 86 CYS A CA 1
ATOM 681 C C . CYS A 1 86 ? -0.096 -9.617 14.234 1 57.22 86 CYS A C 1
ATOM 683 O O . CYS A 1 86 ? 0.247 -8.516 13.805 1 57.22 86 CYS A O 1
ATOM 685 N N . ALA A 1 87 ? 0.467 -10.867 13.977 1 63.31 87 ALA A N 1
ATOM 686 C CA . ALA A 1 87 ? 1.875 -10.656 13.656 1 63.31 87 ALA A CA 1
ATOM 687 C C . ALA A 1 87 ? 2.088 -10.609 12.141 1 63.31 87 ALA A C 1
ATOM 689 O O . ALA A 1 87 ? 3.037 -9.984 11.664 1 63.31 87 ALA A O 1
ATOM 690 N N . VAL A 1 88 ? 1.017 -10.953 11.352 1 78.75 88 VAL A N 1
ATOM 691 C CA . VAL A 1 88 ? 1.331 -11.008 9.93 1 78.75 88 VAL A CA 1
ATOM 692 C C . VAL A 1 88 ? 0.52 -9.961 9.18 1 78.75 88 VAL A C 1
ATOM 694 O O . VAL A 1 88 ? -0.679 -9.797 9.422 1 78.75 88 VAL A O 1
ATOM 697 N N . GLN A 1 89 ? 1.16 -9.172 8.406 1 86.31 89 GLN A N 1
ATOM 698 C CA . GLN A 1 89 ? 0.527 -8.289 7.434 1 86.31 89 GLN A CA 1
ATOM 699 C C . GLN A 1 89 ? 0.428 -8.961 6.066 1 86.31 89 GLN A C 1
ATOM 701 O O . GLN A 1 89 ? 1.444 -9.336 5.477 1 86.31 89 GLN A O 1
ATOM 706 N N . TRP A 1 90 ? -0.835 -9.125 5.617 1 90.44 90 TRP A N 1
ATOM 707 C CA . TRP A 1 90 ? -1.021 -9.734 4.305 1 90.44 90 TRP A CA 1
ATOM 708 C C . TRP A 1 90 ? -1.216 -8.672 3.23 1 90.44 90 TRP A C 1
ATOM 710 O O . TRP A 1 90 ? -2.016 -7.746 3.398 1 90.44 90 TRP A O 1
ATOM 720 N N . HIS A 1 91 ? -0.505 -8.805 2.174 1 95.5 91 HIS A N 1
ATOM 721 C CA . HIS A 1 91 ? -0.542 -7.875 1.049 1 95.5 91 HIS A CA 1
ATOM 722 C C . HIS A 1 91 ? -1.042 -8.562 -0.216 1 95.5 91 HIS A C 1
ATOM 724 O O . HIS A 1 91 ? -0.542 -9.625 -0.589 1 95.5 91 HIS A O 1
ATOM 730 N N . ARG A 1 92 ? -2.031 -7.957 -0.825 1 96.69 92 ARG A N 1
ATOM 731 C CA . ARG A 1 92 ? -2.496 -8.406 -2.133 1 96.69 92 ARG A CA 1
ATOM 732 C C . ARG A 1 92 ? -1.557 -7.941 -3.238 1 96.69 92 ARG A C 1
ATOM 734 O O . ARG A 1 92 ? -1.296 -6.742 -3.373 1 96.69 92 ARG A O 1
ATOM 741 N N . VAL A 1 93 ? -1.035 -8.836 -3.982 1 98.5 93 VAL A N 1
ATOM 742 C CA . VAL A 1 93 ? -0.157 -8.531 -5.109 1 98.5 93 VAL A CA 1
ATOM 743 C C . VAL A 1 93 ? -0.808 -8.992 -6.41 1 98.5 93 VAL A C 1
ATOM 745 O O . VAL A 1 93 ? -1.314 -10.117 -6.496 1 98.5 93 VAL A O 1
ATOM 748 N N . ALA A 1 94 ? -0.82 -8.141 -7.367 1 98.12 94 ALA A N 1
ATOM 749 C CA . ALA A 1 94 ? -1.334 -8.461 -8.695 1 98.12 94 ALA A CA 1
ATOM 750 C C . ALA A 1 94 ? -0.233 -8.367 -9.75 1 98.12 94 ALA A C 1
ATOM 752 O O . ALA A 1 94 ? 0.331 -7.297 -9.969 1 98.12 94 ALA A O 1
ATOM 753 N N . VAL A 1 95 ? 0.037 -9.445 -10.398 1 98.44 95 VAL A N 1
ATOM 754 C CA . VAL A 1 95 ? 1.054 -9.508 -11.445 1 98.44 95 VAL A CA 1
ATOM 755 C C . VAL A 1 95 ? 0.391 -9.406 -12.82 1 98.44 95 VAL A C 1
ATOM 757 O O . VAL A 1 95 ? -0.241 -10.359 -13.281 1 98.44 95 VAL A O 1
ATOM 760 N N . TYR A 1 96 ? 0.593 -8.367 -13.531 1 96.44 96 TYR A N 1
ATOM 761 C CA . TYR A 1 96 ? -0.138 -8.117 -14.766 1 96.44 96 TYR A CA 1
ATOM 762 C C . TYR A 1 96 ? 0.625 -8.648 -15.977 1 96.44 96 TYR A C 1
ATOM 764 O O . TYR A 1 96 ? 0.021 -9.125 -16.938 1 96.44 96 TYR A O 1
ATOM 772 N N . PRO A 1 97 ? 1.972 -8.578 -16.016 1 97.06 97 PRO A N 1
ATOM 773 C CA . PRO A 1 97 ? 2.631 -9.203 -17.156 1 97.06 97 PRO A CA 1
ATOM 774 C C . PRO A 1 97 ? 2.387 -10.711 -17.234 1 97.06 97 PRO A C 1
ATOM 776 O O . PRO A 1 97 ? 2.812 -11.453 -16.344 1 97.06 97 PRO A O 1
ATOM 779 N N . GLU A 1 98 ? 1.833 -11.156 -18.25 1 97.56 98 GLU A N 1
ATOM 780 C CA . GLU A 1 98 ? 1.321 -12.523 -18.344 1 97.56 98 GLU A CA 1
ATOM 781 C C . GLU A 1 98 ? 2.449 -13.539 -18.234 1 97.56 98 GLU A C 1
ATOM 783 O O . GLU A 1 98 ? 2.291 -14.578 -17.578 1 97.56 98 GLU A O 1
ATOM 788 N N . ARG A 1 99 ? 3.545 -13.305 -18.875 1 97.69 99 ARG A N 1
ATOM 789 C CA . ARG A 1 99 ? 4.656 -14.242 -18.812 1 97.69 99 ARG 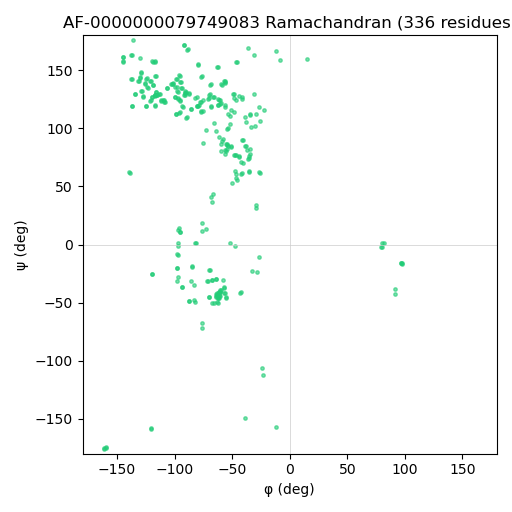A CA 1
ATOM 790 C C . ARG A 1 99 ? 5.176 -14.383 -17.391 1 97.69 99 ARG A C 1
ATOM 792 O O . ARG A 1 99 ? 5.426 -15.492 -16.922 1 97.69 99 ARG A O 1
ATOM 799 N N . LEU A 1 100 ? 5.359 -13.289 -16.734 1 98 100 LEU A N 1
ATOM 800 C CA . LEU A 1 100 ? 5.793 -13.305 -15.344 1 98 100 LEU A CA 1
ATOM 801 C C . LEU A 1 100 ? 4.758 -13.984 -14.453 1 98 100 LEU A C 1
ATOM 803 O O . LEU A 1 100 ? 5.109 -14.727 -13.539 1 98 100 LEU A O 1
ATOM 807 N N . GLY A 1 101 ? 3.539 -13.648 -14.695 1 98.44 101 GLY A N 1
ATOM 808 C CA . GLY A 1 101 ? 2.467 -14.312 -13.977 1 98.44 101 GLY A CA 1
ATOM 809 C C . GLY A 1 101 ? 2.502 -15.82 -14.109 1 98.44 101 GLY A C 1
ATOM 810 O O . GLY A 1 101 ? 2.352 -16.547 -13.117 1 98.44 101 GLY A O 1
ATOM 811 N N . ALA A 1 102 ? 2.689 -16.266 -15.297 1 97.81 102 ALA A N 1
ATOM 812 C CA . ALA A 1 102 ? 2.762 -17.703 -15.547 1 97.81 102 ALA A CA 1
ATOM 813 C C . ALA A 1 102 ? 3.924 -18.344 -14.789 1 97.81 102 ALA A C 1
ATOM 815 O O . ALA A 1 102 ? 3.783 -19.422 -14.211 1 97.81 102 ALA A O 1
ATOM 816 N N . LEU A 1 103 ? 5.055 -17.719 -14.805 1 97.69 103 LEU A N 1
ATOM 817 C CA . LEU A 1 103 ? 6.211 -18.203 -14.047 1 97.69 103 LEU A CA 1
ATOM 818 C C . LEU A 1 103 ? 5.91 -18.234 -12.555 1 97.69 103 LEU A C 1
ATOM 820 O O . LEU A 1 103 ? 6.324 -19.156 -11.852 1 97.69 103 LEU A O 1
ATOM 824 N N . THR A 1 104 ? 5.254 -17.219 -12.141 1 97.94 104 THR A N 1
ATOM 825 C CA . THR A 1 104 ? 4.898 -17.125 -10.727 1 97.94 104 THR A CA 1
ATOM 826 C C . THR A 1 104 ? 4.004 -18.297 -10.328 1 97.94 104 THR A C 1
ATOM 828 O O . THR A 1 104 ? 4.223 -18.922 -9.289 1 97.94 104 THR A O 1
ATOM 831 N N . VAL A 1 105 ? 3.035 -18.578 -11.125 1 97.94 105 VAL A N 1
ATOM 832 C CA . VAL A 1 105 ? 2.137 -19.703 -10.859 1 97.94 105 VAL A CA 1
ATOM 833 C C . VAL A 1 105 ? 2.934 -21 -10.82 1 97.94 105 VAL A C 1
ATOM 835 O O . VAL A 1 105 ? 2.701 -21.859 -9.953 1 97.94 105 VAL A O 1
ATOM 838 N N . LYS A 1 106 ? 3.838 -21.125 -11.641 1 97 106 LYS A N 1
ATOM 839 C CA . LYS A 1 106 ? 4.617 -22.359 -11.773 1 97 106 LYS A CA 1
ATOM 840 C C . LYS A 1 106 ? 5.551 -22.547 -10.578 1 97 106 LYS A C 1
ATOM 842 O O . LYS A 1 106 ? 5.77 -23.672 -10.133 1 97 106 LYS A O 1
ATOM 847 N N . HIS A 1 107 ? 6.039 -21.484 -9.992 1 97.12 107 HIS A N 1
ATOM 848 C CA . HIS A 1 107 ? 7.176 -21.656 -9.102 1 97.12 107 HIS A CA 1
ATOM 849 C C . HIS A 1 107 ? 6.836 -21.203 -7.684 1 97.12 107 HIS A C 1
ATOM 851 O O . HIS A 1 107 ? 7.48 -21.625 -6.719 1 97.12 107 HIS A O 1
ATOM 857 N N . ALA A 1 108 ? 5.91 -20.328 -7.527 1 97 108 ALA A N 1
ATOM 858 C CA . ALA A 1 108 ? 5.59 -19.828 -6.191 1 97 108 ALA A CA 1
ATOM 859 C C . ALA A 1 108 ? 4.688 -20.797 -5.441 1 97 108 ALA A C 1
ATOM 861 O O . ALA A 1 108 ? 3.602 -21.141 -5.914 1 97 108 ALA A O 1
ATOM 862 N N . VAL A 1 109 ? 5.188 -21.266 -4.332 1 95.69 109 VAL A N 1
ATOM 863 C CA . VAL A 1 109 ? 4.41 -22.125 -3.441 1 95.69 109 VAL A CA 1
ATOM 864 C C . VAL A 1 109 ? 4.27 -21.453 -2.076 1 95.69 109 VAL A C 1
ATOM 866 O O . VAL A 1 109 ? 5.031 -20.547 -1.744 1 95.69 109 VAL A O 1
ATOM 869 N N . PRO A 1 110 ? 3.219 -21.891 -1.362 1 92.88 110 PRO A N 1
ATOM 870 C CA . PRO A 1 110 ? 3.154 -21.359 -0.001 1 92.88 110 PRO A CA 1
ATOM 871 C C . PRO A 1 110 ? 4.484 -21.469 0.742 1 92.88 110 PRO A C 1
ATOM 873 O O . PRO A 1 110 ? 5.113 -22.531 0.726 1 92.88 110 PRO A O 1
ATOM 876 N N . GLY A 1 111 ? 4.914 -20.375 1.314 1 90.12 111 GLY A N 1
ATOM 877 C CA . GLY A 1 111 ? 6.18 -20.375 2.029 1 90.12 111 GLY A CA 1
ATOM 878 C C . GLY A 1 111 ? 7.336 -19.859 1.199 1 90.12 111 GLY A C 1
ATOM 879 O O . GLY A 1 111 ? 8.398 -19.531 1.736 1 90.12 111 GLY A O 1
ATOM 880 N N . SER A 1 112 ? 7.191 -19.766 -0.121 1 92.69 112 SER A N 1
ATOM 881 C CA . SER A 1 112 ? 8.219 -19.125 -0.938 1 92.69 112 SER A CA 1
ATOM 882 C C . SER A 1 112 ? 8.484 -17.703 -0.469 1 92.69 112 SER A C 1
ATOM 884 O O . SER A 1 112 ? 7.555 -16.969 -0.115 1 92.69 112 SER A O 1
ATOM 886 N N . VAL A 1 113 ? 9.766 -17.297 -0.451 1 92.81 113 VAL A N 1
ATOM 887 C CA . VAL A 1 113 ? 10.125 -15.922 -0.127 1 92.81 113 VAL A CA 1
ATOM 888 C C . VAL A 1 113 ? 10.289 -15.109 -1.413 1 92.81 113 VAL A C 1
ATOM 890 O O . VAL A 1 113 ? 11.078 -15.477 -2.287 1 92.81 113 VAL A O 1
ATOM 893 N N . LEU A 1 114 ? 9.547 -14.031 -1.53 1 96.62 114 LEU A N 1
ATOM 894 C CA . LEU A 1 114 ? 9.594 -13.211 -2.734 1 96.62 114 LEU A CA 1
ATOM 895 C C . LEU A 1 114 ? 10.016 -11.781 -2.404 1 96.62 114 LEU A C 1
ATOM 897 O O . LEU A 1 114 ? 9.648 -11.25 -1.356 1 96.62 114 LEU A O 1
ATOM 901 N N . TYR A 1 115 ? 10.789 -11.211 -3.219 1 97.38 115 TYR A N 1
ATOM 902 C CA . TYR A 1 115 ? 10.945 -9.766 -3.361 1 97.38 115 TYR A CA 1
ATOM 903 C C . TYR A 1 115 ? 9.977 -9.211 -4.402 1 97.38 115 TYR A C 1
ATOM 905 O O . TYR A 1 115 ? 9.883 -9.742 -5.516 1 97.38 115 TYR A O 1
ATOM 913 N N . VAL A 1 116 ? 9.234 -8.164 -4.09 1 98.31 116 VAL A N 1
ATOM 914 C CA . VAL A 1 116 ? 8.234 -7.594 -4.988 1 98.31 116 VAL A CA 1
ATOM 915 C C . VAL A 1 116 ? 8.375 -6.074 -5.02 1 98.31 116 VAL A C 1
ATOM 917 O O . VAL A 1 116 ? 8.508 -5.434 -3.971 1 98.31 116 VAL A O 1
ATOM 920 N N . GLU A 1 117 ? 8.438 -5.488 -6.133 1 98.38 117 GLU A N 1
ATOM 921 C CA . GLU A 1 117 ? 8.281 -4.062 -6.391 1 98.38 117 GLU A CA 1
ATOM 922 C C . GLU A 1 117 ? 7.109 -3.793 -7.324 1 98.38 117 GLU A C 1
ATOM 924 O O . GLU A 1 117 ? 7.035 -4.359 -8.422 1 98.38 117 GLU A O 1
ATOM 929 N N . GLY A 1 118 ? 6.23 -2.957 -6.934 1 97.19 118 GLY A N 1
ATOM 930 C CA . GLY A 1 118 ? 5.082 -2.596 -7.75 1 97.19 118 GLY A CA 1
ATOM 931 C C . GLY A 1 118 ? 4.453 -1.274 -7.348 1 97.19 118 GLY A C 1
ATOM 932 O O . GLY A 1 118 ? 5.02 -0.534 -6.539 1 97.19 118 GLY A O 1
ATOM 933 N N . ASN A 1 119 ? 3.365 -0.957 -7.969 1 94.19 119 ASN A N 1
ATOM 934 C CA . ASN A 1 119 ? 2.604 0.25 -7.668 1 94.19 119 ASN A CA 1
ATOM 935 C C . ASN A 1 119 ? 1.473 -0.032 -6.684 1 94.19 119 ASN A C 1
ATOM 937 O O . ASN A 1 119 ? 0.804 -1.062 -6.777 1 94.19 119 ASN A O 1
ATOM 941 N N . LEU A 1 120 ? 1.273 0.922 -5.723 1 94.5 120 LEU A N 1
ATOM 942 C CA . LEU A 1 120 ? 0.07 0.869 -4.898 1 94.5 120 LEU A CA 1
ATOM 943 C C . LEU A 1 120 ? -1.142 1.375 -5.676 1 94.5 120 LEU A C 1
ATOM 945 O O . LEU A 1 120 ? -1.215 2.557 -6.02 1 94.5 120 LEU A O 1
ATOM 949 N N . GLU A 1 121 ? -2.035 0.516 -5.898 1 91.06 121 GLU A N 1
ATOM 950 C CA . GLU A 1 121 ? -3.203 0.877 -6.699 1 91.06 121 GLU A CA 1
ATOM 951 C C . GLU A 1 121 ? -4.496 0.44 -6.016 1 91.06 121 GLU A C 1
ATOM 953 O O . GLU A 1 121 ? -4.551 -0.629 -5.406 1 91.06 121 GLU A O 1
ATOM 958 N N . THR A 1 122 ? -5.469 1.285 -6.117 1 88.75 122 THR A N 1
ATOM 959 C CA . THR A 1 122 ? -6.82 0.949 -5.68 1 88.75 122 THR A CA 1
ATOM 960 C C . THR A 1 122 ? -7.75 0.768 -6.875 1 88.75 122 THR A C 1
ATOM 962 O O . THR A 1 122 ? -7.891 1.674 -7.699 1 88.75 122 THR A O 1
ATOM 965 N N . LYS A 1 123 ? -8.305 -0.398 -6.887 1 83.62 123 LYS A N 1
ATOM 966 C CA . LYS A 1 123 ? -9.297 -0.675 -7.918 1 83.62 123 LYS A CA 1
ATOM 967 C C . LYS A 1 123 ? -10.711 -0.521 -7.367 1 83.62 123 LYS A C 1
ATOM 969 O O . LYS A 1 123 ? -11 -0.935 -6.242 1 83.62 123 LYS A O 1
ATOM 974 N N . ILE A 1 124 ? -11.531 0.133 -8.141 1 76.94 124 ILE A N 1
ATOM 975 C CA . ILE A 1 124 ? -12.93 0.312 -7.785 1 76.94 124 ILE A CA 1
ATOM 976 C C . ILE A 1 124 ? -13.812 -0.486 -8.742 1 76.94 124 ILE A C 1
ATOM 978 O O . ILE A 1 124 ? -13.648 -0.397 -9.961 1 76.94 124 ILE A O 1
ATOM 982 N N . PHE A 1 125 ? -14.57 -1.286 -8.18 1 74.44 125 PHE A N 1
ATOM 983 C CA . PHE A 1 125 ? -15.453 -2.084 -9.023 1 74.44 125 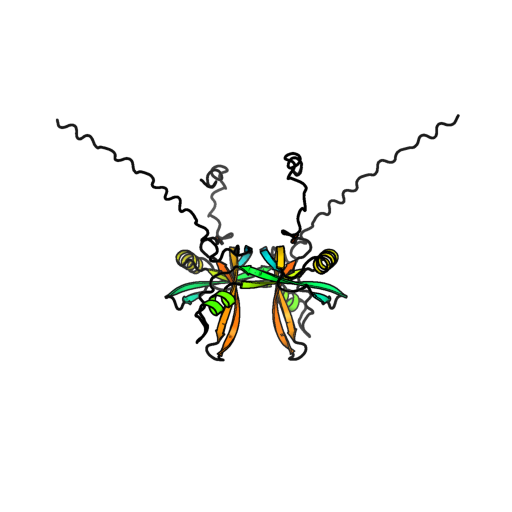PHE A CA 1
ATOM 984 C C . PHE A 1 125 ? -16.797 -2.314 -8.344 1 74.44 125 PHE A C 1
ATOM 986 O O . PHE A 1 125 ? -16.938 -2.086 -7.141 1 74.44 125 PHE A O 1
ATOM 993 N N . ASN A 1 126 ? -17.797 -2.672 -9.141 1 77.75 126 ASN A N 1
ATOM 994 C CA . ASN A 1 126 ? -19.109 -3.012 -8.602 1 77.75 126 ASN A CA 1
ATOM 995 C C . ASN A 1 126 ? -19.219 -4.504 -8.305 1 77.75 126 ASN A C 1
ATOM 997 O O . ASN A 1 126 ? -18.938 -5.336 -9.164 1 77.75 126 ASN A O 1
ATOM 1001 N N . ASP A 1 127 ? -19.641 -4.754 -7.082 1 79.56 127 ASP A N 1
ATOM 1002 C CA . ASP A 1 127 ? -19.953 -6.145 -6.77 1 79.56 127 ASP A CA 1
ATOM 1003 C C . ASP A 1 127 ? -21.078 -6.676 -7.656 1 79.56 127 ASP A C 1
ATOM 1005 O O . ASP A 1 127 ? -22.172 -6.105 -7.688 1 79.56 127 ASP A O 1
ATOM 1009 N N . PRO A 1 128 ? -20.828 -7.746 -8.336 1 81.06 128 PRO A N 1
ATOM 1010 C CA . PRO A 1 128 ? -21.844 -8.195 -9.289 1 81.06 128 PRO A CA 1
ATOM 1011 C C . PRO A 1 128 ? -23.109 -8.727 -8.602 1 81.06 128 PRO A C 1
ATOM 1013 O O . PRO A 1 128 ? -24.188 -8.734 -9.195 1 81.06 128 PRO A O 1
ATOM 1016 N N . ILE A 1 129 ? -23 -9.109 -7.445 1 87.38 129 ILE A N 1
ATOM 1017 C CA . ILE A 1 129 ? -24.125 -9.703 -6.719 1 87.38 129 ILE A CA 1
ATOM 1018 C C . ILE A 1 129 ? -24.938 -8.602 -6.047 1 87.38 129 ILE A C 1
ATOM 1020 O O . ILE A 1 129 ? -26.156 -8.516 -6.238 1 87.38 129 ILE A O 1
ATOM 1024 N N . THR A 1 130 ? -24.328 -7.719 -5.367 1 86.69 130 THR A N 1
ATOM 1025 C CA . THR A 1 130 ? -25.016 -6.742 -4.535 1 86.69 130 THR A CA 1
ATOM 1026 C C . THR A 1 130 ? -25.156 -5.41 -5.27 1 86.69 130 THR A C 1
ATOM 1028 O O . THR A 1 130 ? -25.984 -4.57 -4.895 1 86.69 130 THR A O 1
ATOM 1031 N N . GLY A 1 131 ? -24.328 -5.219 -6.262 1 82.62 131 GLY A N 1
ATOM 1032 C CA . GLY A 1 131 ? -24.312 -3.943 -6.957 1 82.62 131 GLY A CA 1
ATOM 1033 C C . GLY A 1 131 ? -23.562 -2.859 -6.215 1 82.62 131 GLY A C 1
ATOM 1034 O O . GLY A 1 131 ? -23.391 -1.749 -6.727 1 82.62 131 GLY A O 1
ATOM 1035 N N . LEU A 1 132 ? -23.109 -3.211 -5.094 1 81.88 132 LEU A N 1
ATOM 1036 C CA . LEU A 1 132 ? -22.438 -2.215 -4.273 1 81.88 132 LEU A CA 1
ATOM 1037 C C . LEU A 1 132 ? -21.031 -1.935 -4.801 1 81.88 132 LEU A C 1
ATOM 1039 O O . LEU A 1 132 ? -20.359 -2.842 -5.293 1 81.88 132 LEU A O 1
ATOM 1043 N N . VAL A 1 133 ? -20.547 -0.661 -4.707 1 79.81 133 VAL A N 1
ATOM 1044 C CA . VAL A 1 133 ? -19.188 -0.259 -5.094 1 79.81 133 VAL A CA 1
ATOM 1045 C C . VAL A 1 133 ? -18.188 -0.826 -4.098 1 79.81 133 VAL A C 1
ATOM 1047 O O . VAL A 1 133 ? -18.359 -0.7 -2.885 1 79.81 133 VAL A O 1
ATOM 1050 N N . ARG A 1 134 ? -17.25 -1.533 -4.707 1 81.62 134 ARG A N 1
ATOM 1051 C CA . ARG A 1 134 ? -16.172 -2.102 -3.891 1 81.62 134 ARG A CA 1
ATOM 1052 C C . ARG A 1 134 ? -14.82 -1.511 -4.27 1 81.62 134 ARG A C 1
ATOM 1054 O O . ARG A 1 134 ? -14.625 -1.08 -5.41 1 81.62 134 ARG A O 1
ATOM 1061 N N . ARG A 1 135 ? -13.977 -1.362 -3.229 1 82.69 135 ARG A N 1
ATOM 1062 C CA . ARG A 1 135 ? -12.602 -0.919 -3.438 1 82.69 135 ARG A CA 1
ATOM 1063 C C . ARG A 1 135 ? -11.609 -2.006 -3.041 1 82.69 135 ARG A C 1
ATOM 1065 O O . ARG A 1 135 ? -11.773 -2.658 -2.008 1 82.69 135 ARG A O 1
ATOM 1072 N N . ILE A 1 136 ? -10.688 -2.312 -3.951 1 87.81 136 ILE A N 1
ATOM 1073 C CA . ILE A 1 136 ? -9.633 -3.275 -3.666 1 87.81 136 ILE A CA 1
ATOM 1074 C C . ILE A 1 136 ? -8.266 -2.602 -3.807 1 87.81 136 ILE A C 1
ATOM 1076 O O . ILE A 1 136 ? -7.977 -1.984 -4.836 1 87.81 136 ILE A O 1
ATOM 1080 N N . ARG A 1 137 ? -7.473 -2.66 -2.771 1 91.06 137 ARG A N 1
ATOM 1081 C CA . ARG A 1 137 ? -6.098 -2.166 -2.824 1 91.06 137 ARG A CA 1
ATOM 1082 C C . ARG A 1 137 ? -5.121 -3.295 -3.141 1 91.06 137 ARG A C 1
ATOM 1084 O O . ARG A 1 137 ? -5.207 -4.375 -2.557 1 91.06 137 ARG A O 1
ATOM 1091 N N . GLU A 1 138 ? -4.254 -3.037 -4.008 1 95.25 138 GLU A N 1
ATOM 1092 C CA . GLU A 1 138 ? -3.277 -4.055 -4.379 1 95.25 138 GLU A CA 1
ATOM 1093 C C . GLU A 1 138 ? -1.921 -3.432 -4.695 1 95.25 138 GLU A C 1
ATOM 1095 O O . GLU A 1 138 ? -1.827 -2.225 -4.93 1 95.25 138 GLU A O 1
ATOM 1100 N N . ILE A 1 139 ? -0.912 -4.25 -4.582 1 97.31 139 ILE A N 1
ATOM 1101 C CA . ILE A 1 139 ? 0.386 -3.957 -5.18 1 97.31 139 ILE A CA 1
ATOM 1102 C C . ILE A 1 139 ? 0.435 -4.516 -6.602 1 97.31 139 ILE A C 1
ATOM 1104 O O . ILE A 1 139 ? 0.482 -5.73 -6.797 1 97.31 139 ILE A O 1
ATOM 1108 N N . ALA A 1 140 ? 0.415 -3.588 -7.543 1 95.94 140 ALA A N 1
ATOM 1109 C CA . ALA A 1 140 ? 0.318 -3.971 -8.945 1 95.94 140 ALA A CA 1
ATOM 1110 C C . ALA A 1 140 ? 1.698 -4.031 -9.594 1 95.94 140 ALA A C 1
ATOM 1112 O O . ALA A 1 140 ? 2.389 -3.016 -9.695 1 95.94 140 ALA A O 1
ATOM 1113 N N . ILE A 1 141 ? 2.07 -5.234 -9.961 1 97.38 141 ILE A N 1
ATOM 1114 C CA . ILE A 1 141 ? 3.293 -5.387 -10.742 1 97.38 141 ILE A CA 1
ATOM 1115 C C . ILE A 1 141 ? 2.986 -5.195 -12.227 1 97.38 141 ILE A C 1
ATOM 1117 O O . ILE A 1 141 ? 2.244 -5.98 -12.812 1 97.38 141 ILE A O 1
ATOM 1121 N N . ARG A 1 142 ? 3.564 -4.188 -12.75 1 93.94 142 ARG A N 1
ATOM 1122 C CA . ARG A 1 142 ? 3.406 -3.875 -14.164 1 93.94 142 ARG A CA 1
ATOM 1123 C C . ARG A 1 142 ? 4.75 -3.887 -14.883 1 93.94 142 ARG A C 1
ATOM 1125 O O . ARG A 1 142 ? 5.676 -4.59 -14.469 1 93.94 142 ARG A O 1
ATOM 1132 N N . ARG A 1 143 ? 4.84 -3.234 -15.992 1 90.38 143 ARG A N 1
ATOM 1133 C CA . ARG A 1 143 ? 6.035 -3.293 -16.828 1 90.38 143 ARG A CA 1
ATOM 1134 C C . ARG A 1 143 ? 7.27 -2.863 -16.047 1 90.38 143 ARG A C 1
ATOM 1136 O O . ARG A 1 143 ? 8.344 -3.453 -16.203 1 90.38 143 ARG A O 1
ATOM 1143 N N . ASN A 1 144 ? 7.113 -1.892 -15.188 1 88.56 144 ASN A N 1
ATOM 1144 C CA . ASN A 1 144 ? 8.266 -1.371 -14.461 1 88.56 144 ASN A CA 1
ATOM 1145 C C . ASN A 1 144 ? 8.406 -2.025 -13.086 1 88.56 144 ASN A C 1
ATOM 1147 O O . ASN A 1 144 ? 9.188 -1.568 -12.258 1 88.56 144 ASN A O 1
ATOM 1151 N N . GLY A 1 145 ? 7.684 -3.064 -12.805 1 96.38 145 GLY A N 1
ATOM 1152 C CA . GLY A 1 145 ? 7.75 -3.775 -11.539 1 96.38 145 GLY A CA 1
ATOM 1153 C C . GLY A 1 145 ? 8.742 -4.926 -11.547 1 96.38 145 GLY A C 1
ATOM 1154 O O . GLY A 1 145 ? 9.383 -5.184 -12.57 1 96.38 145 GLY A O 1
ATOM 1155 N N . ARG A 1 146 ? 8.953 -5.492 -10.328 1 97.75 146 ARG A N 1
ATOM 1156 C CA . ARG A 1 146 ? 9.875 -6.609 -10.156 1 97.75 146 ARG A CA 1
ATOM 1157 C C . ARG A 1 146 ? 9.289 -7.668 -9.234 1 97.75 146 ARG A C 1
ATOM 1159 O O . ARG A 1 146 ? 8.586 -7.34 -8.273 1 97.75 146 ARG A O 1
ATOM 1166 N N . LEU A 1 147 ? 9.539 -8.859 -9.539 1 98.25 147 LEU A N 1
ATOM 1167 C CA . LEU A 1 147 ? 9.281 -10.031 -8.703 1 98.25 147 LEU A CA 1
ATOM 1168 C C . LEU A 1 147 ? 10.461 -11 -8.75 1 98.25 147 LEU A C 1
ATOM 1170 O O . LEU A 1 147 ? 10.852 -11.461 -9.828 1 98.25 147 LEU A O 1
ATOM 1174 N N . VAL A 1 148 ? 11.078 -11.25 -7.59 1 97.69 148 VAL A N 1
ATOM 1175 C CA . VAL A 1 148 ? 12.258 -12.102 -7.512 1 97.69 148 VAL A CA 1
ATOM 1176 C C . VAL A 1 148 ? 12.055 -13.172 -6.441 1 97.69 148 VAL A C 1
ATOM 1178 O O . VAL A 1 148 ? 11.648 -12.867 -5.32 1 97.69 148 VAL A O 1
ATOM 1181 N N . PHE A 1 149 ? 12.32 -14.32 -6.742 1 96.06 149 PHE A N 1
ATOM 1182 C CA . PHE A 1 149 ? 12.352 -15.414 -5.781 1 96.06 149 PHE A CA 1
ATOM 1183 C C . PHE A 1 149 ? 13.641 -15.398 -4.98 1 96.06 149 PHE A C 1
ATOM 1185 O O . PHE A 1 149 ? 14.734 -15.414 -5.551 1 96.06 149 PHE A O 1
ATOM 1192 N N . LEU A 1 150 ? 13.68 -15.281 -3.629 1 92 150 LEU A N 1
ATOM 1193 C CA . LEU A 1 150 ? 14.883 -15.188 -2.805 1 92 150 LEU A CA 1
ATOM 1194 C C . LEU A 1 150 ? 15.242 -16.547 -2.211 1 92 150 LEU A C 1
ATOM 1196 O O . LEU A 1 150 ? 16.359 -16.734 -1.736 1 92 150 LEU A O 1
ATOM 1200 N N . GLY A 1 151 ? 14.562 -17.562 -1.841 1 73.62 151 GLY A N 1
ATOM 1201 C CA . GLY A 1 151 ? 14.883 -18.875 -1.305 1 73.62 151 GLY A CA 1
ATOM 1202 C C . GLY A 1 151 ? 15.234 -19.891 -2.377 1 73.62 151 GLY A C 1
ATOM 1203 O O . GLY A 1 151 ? 15.68 -21 -2.068 1 73.62 151 GLY A O 1
ATOM 1204 N N . GLN A 1 152 ? 14.75 -19.922 -3.434 1 55.62 152 GLN A N 1
ATOM 1205 C CA . GLN A 1 152 ? 15.133 -21.047 -4.285 1 55.62 152 GLN A CA 1
ATOM 1206 C C . GLN A 1 152 ? 16.609 -20.953 -4.68 1 55.62 152 GLN A C 1
ATOM 1208 O O . GLN A 1 152 ? 16.953 -20.312 -5.684 1 55.62 152 GLN A O 1
ATOM 1213 N N . GLY A 1 153 ? 17.578 -20.484 -3.84 1 43.62 153 GLY A N 1
ATOM 1214 C CA . GLY A 1 153 ? 18.953 -20.734 -4.238 1 43.62 153 GLY A CA 1
ATOM 1215 C C . GLY A 1 153 ? 19.125 -22.016 -5.035 1 43.62 153 GLY A C 1
ATOM 1216 O O . GLY A 1 153 ? 18.25 -22.891 -5.02 1 43.62 153 GLY A O 1
ATOM 1217 N N . SER A 1 154 ? 20.453 -22.094 -5.797 1 39.25 154 SER A N 1
ATOM 1218 C CA . SER A 1 154 ? 21.438 -22.984 -6.391 1 39.25 154 SER A CA 1
ATOM 1219 C C . SER A 1 154 ? 21.516 -24.312 -5.621 1 39.25 154 SER A C 1
ATOM 1221 O O . SER A 1 154 ? 21.438 -24.312 -4.391 1 39.25 154 SER A O 1
ATOM 1223 N N . ASP A 1 155 ? 21.469 -25.484 -5.977 1 36.72 155 ASP A N 1
ATOM 1224 C CA . ASP A 1 155 ? 22.516 -26.469 -5.672 1 36.72 155 ASP A CA 1
ATOM 1225 C C . ASP A 1 155 ? 23.766 -25.781 -5.137 1 36.72 155 ASP A C 1
ATOM 1227 O O . ASP A 1 155 ? 23.969 -24.578 -5.352 1 36.72 155 ASP A O 1
ATOM 1231 N N . ASN A 1 156 ? 24.922 -26.484 -4.461 1 35.47 156 ASN A N 1
ATOM 1232 C CA . ASN A 1 156 ? 26.328 -26.391 -4.059 1 35.47 156 ASN A CA 1
ATOM 1233 C C . ASN A 1 156 ? 27.109 -25.438 -4.961 1 35.47 156 ASN A C 1
ATOM 1235 O O . ASN A 1 156 ? 28.328 -25.562 -5.094 1 35.47 156 ASN A O 1
ATOM 1239 N N . GLN A 1 157 ? 26.922 -24.844 -6.031 1 36.47 157 GLN A N 1
ATOM 1240 C CA . GLN A 1 157 ? 28.141 -24.156 -6.438 1 36.47 157 GLN A CA 1
ATOM 1241 C C . GLN A 1 157 ? 28.375 -22.906 -5.609 1 36.47 157 GLN A C 1
ATOM 1243 O O . GLN A 1 157 ? 27.438 -22.125 -5.367 1 36.47 157 GLN A O 1
ATOM 1248 N N . LYS A 1 158 ? 29.5 -22.625 -4.887 1 36.19 158 LYS A N 1
ATOM 1249 C CA . LYS A 1 158 ? 30.297 -21.547 -4.293 1 36.19 158 LYS A CA 1
ATOM 1250 C C . LYS A 1 158 ? 30.094 -20.234 -5.055 1 36.19 158 LYS A C 1
ATOM 1252 O O . LYS A 1 158 ? 30.234 -20.203 -6.281 1 36.19 158 LYS A O 1
ATOM 1257 N N . PRO A 1 159 ? 29.578 -19.141 -4.504 1 36.09 159 PRO A N 1
ATOM 1258 C CA . PRO A 1 159 ? 29.688 -17.812 -5.117 1 36.09 159 PRO A CA 1
ATOM 1259 C C . PRO A 1 159 ? 31.031 -17.594 -5.789 1 36.09 159 PRO A C 1
ATOM 1261 O O . PRO A 1 159 ? 32.062 -17.625 -5.121 1 36.09 159 PRO A O 1
ATOM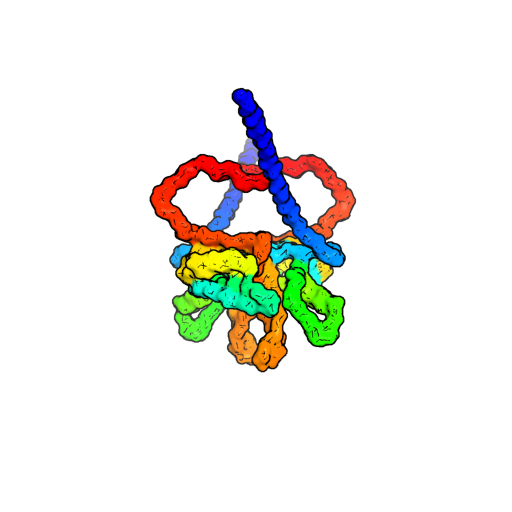 1264 N N . SER A 1 160 ? 31.328 -18.016 -6.973 1 32.78 160 SER A N 1
ATOM 1265 C CA . SER A 1 160 ? 32.5 -17.406 -7.574 1 32.78 160 SER A CA 1
ATOM 1266 C C . SER A 1 160 ? 32.406 -15.891 -7.645 1 32.78 160 SER A C 1
ATOM 1268 O O . SER A 1 160 ? 31.312 -15.367 -7.941 1 32.78 160 SER A O 1
ATOM 1270 N N . GLN A 1 161 ? 33.312 -14.914 -7.016 1 32.03 161 GLN A N 1
ATOM 1271 C CA . GLN A 1 161 ? 33.688 -13.508 -6.934 1 32.03 161 GLN A CA 1
ATOM 1272 C C . GLN A 1 161 ? 33.5 -12.797 -8.266 1 32.03 161 GLN A C 1
ATOM 1274 O O . GLN A 1 161 ? 33.719 -11.594 -8.383 1 32.03 161 GLN A O 1
ATOM 1279 N N . GLY A 1 162 ? 33.469 -13.367 -9.445 1 30.06 162 GLY A N 1
ATOM 1280 C CA . GLY A 1 162 ? 33.75 -12.641 -10.664 1 30.06 162 GLY A CA 1
ATOM 1281 C C . GLY A 1 162 ? 32.594 -11.75 -11.117 1 30.06 162 GLY A C 1
ATOM 1282 O O . GLY A 1 162 ? 32.812 -10.609 -11.531 1 30.06 162 GLY A O 1
ATOM 1283 N N . ASP A 1 163 ? 31.359 -12.148 -11.586 1 30.34 163 ASP A N 1
ATOM 1284 C CA . ASP A 1 163 ? 30.672 -11.461 -12.672 1 30.34 163 ASP A CA 1
ATOM 1285 C C . ASP A 1 163 ? 29.641 -10.469 -12.125 1 30.34 163 ASP A C 1
ATOM 1287 O O . ASP A 1 163 ? 28.438 -10.703 -12.188 1 30.34 163 ASP A O 1
ATOM 1291 N N . LEU A 1 164 ? 29.516 -10.055 -10.922 1 30.53 164 LEU A N 1
ATOM 1292 C CA . LEU A 1 164 ? 28.672 -8.93 -10.547 1 30.53 164 LEU A CA 1
ATOM 1293 C C . LEU A 1 164 ? 28.984 -7.703 -11.398 1 30.53 164 LEU A C 1
ATOM 1295 O O . LEU A 1 164 ? 28.547 -6.594 -11.078 1 30.53 164 LEU A O 1
ATOM 1299 N N . ARG A 1 165 ? 29.906 -7.703 -12.375 1 28.97 165 ARG A N 1
ATOM 1300 C CA . ARG A 1 165 ? 30.344 -6.535 -13.133 1 28.97 165 ARG A CA 1
ATOM 1301 C C . ARG A 1 165 ? 29.203 -6.016 -14.023 1 28.97 165 ARG A C 1
ATOM 1303 O O . ARG A 1 165 ? 29.188 -4.836 -14.375 1 28.97 165 ARG A O 1
ATOM 1310 N N . SER A 1 166 ? 28.469 -6.777 -14.852 1 26.91 166 SER A N 1
ATOM 1311 C CA . SER A 1 166 ? 27.906 -6.262 -16.094 1 26.91 166 SER A CA 1
ATOM 1312 C C . S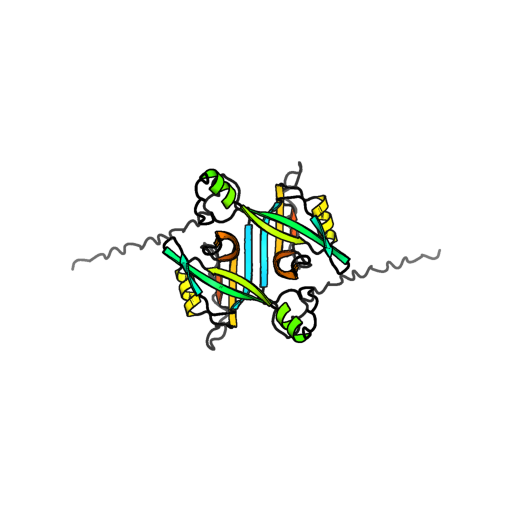ER A 1 166 ? 26.562 -5.574 -15.859 1 26.91 166 SER A C 1
ATOM 1314 O O . SER A 1 166 ? 25.906 -5.148 -16.797 1 26.91 166 SER A O 1
ATOM 1316 N N . VAL A 1 167 ? 25.875 -5.777 -14.844 1 27.59 167 VAL A N 1
ATOM 1317 C CA . VAL A 1 167 ? 24.469 -5.438 -15.031 1 27.59 167 VAL A CA 1
ATOM 1318 C C . VAL A 1 167 ? 24.297 -3.92 -14.992 1 27.59 167 VAL A C 1
ATOM 1320 O O . VAL A 1 167 ? 23.391 -3.412 -14.336 1 27.59 167 VAL A O 1
ATOM 1323 N N . GLY A 1 168 ? 25.438 -3.205 -15.039 1 24.08 168 GLY A N 1
ATOM 1324 C CA . GLY A 1 168 ? 25.234 -1.77 -15.148 1 24.08 168 GLY A CA 1
ATOM 1325 C C . GLY A 1 168 ? 24.484 -1.365 -16.406 1 24.08 168 GLY A C 1
ATOM 1326 O O . GLY A 1 168 ? 24.562 -2.047 -17.422 1 24.08 168 GLY A O 1
ATOM 1327 N N . TYR A 1 169 ? 23.438 -0.691 -16.359 1 21.81 169 TYR A N 1
ATOM 1328 C CA . TYR A 1 169 ? 22.688 -0.059 -17.453 1 21.81 169 TYR A CA 1
ATOM 1329 C C . TYR A 1 169 ? 23.625 0.643 -18.422 1 21.81 169 TYR A C 1
ATOM 1331 O O . TYR A 1 169 ? 24.672 1.165 -18.016 1 21.81 169 TYR A O 1
ATOM 1339 N N . TYR A 1 170 ? 23.609 0.402 -19.891 1 21.17 170 TYR A N 1
ATOM 1340 C CA . TYR A 1 170 ? 23.703 1.21 -21.109 1 21.17 170 TYR A CA 1
ATOM 1341 C C . TYR A 1 170 ? 22.859 2.475 -20.984 1 21.17 170 TYR A C 1
ATOM 1343 O O . TYR A 1 170 ? 21.797 2.463 -20.359 1 21.17 170 TYR A O 1
ATOM 1351 N N . MET B 1 1 ? 50.156 35.625 43.094 1 29.97 1 MET B N 1
ATOM 1352 C CA . MET B 1 1 ? 49.688 35.625 41.719 1 29.97 1 MET B CA 1
ATOM 1353 C C . MET B 1 1 ? 49.25 34.25 41.281 1 29.97 1 MET B C 1
ATOM 1355 O O . MET B 1 1 ? 50.094 33.438 40.875 1 29.97 1 MET B O 1
ATOM 1359 N N . GLU B 1 2 ? 48.25 33.562 41.938 1 30.8 2 GLU B N 1
ATOM 1360 C CA . GLU B 1 2 ? 47.844 32.156 41.812 1 30.8 2 GLU B CA 1
ATOM 1361 C C . GLU B 1 2 ? 47.062 31.891 40.531 1 30.8 2 GLU B C 1
ATOM 1363 O O . GLU B 1 2 ? 46.031 32.531 40.281 1 30.8 2 GLU B O 1
ATOM 1368 N N . LYS B 1 3 ? 47.844 31.578 39.375 1 34.94 3 LYS B N 1
ATOM 1369 C CA . LYS B 1 3 ? 47.281 31.297 38.031 1 34.94 3 LYS B CA 1
ATOM 1370 C C . LYS B 1 3 ? 46.25 30.203 38.094 1 34.94 3 LYS B C 1
ATOM 1372 O O . LYS B 1 3 ? 46.5 29.125 38.656 1 34.94 3 LYS B O 1
ATOM 1377 N N . LEU B 1 4 ? 44.906 30.516 38.094 1 30.75 4 LEU B N 1
ATOM 1378 C CA . LEU B 1 4 ? 43.688 29.719 38 1 30.75 4 LEU B CA 1
ATOM 1379 C C . LEU B 1 4 ? 43.719 28.875 36.719 1 30.75 4 LEU B C 1
ATOM 1381 O O . LEU B 1 4 ? 43.719 29.438 35.625 1 30.75 4 LEU B O 1
ATOM 1385 N N . TYR B 1 5 ? 44.469 27.734 36.656 1 35.94 5 TYR B N 1
ATOM 1386 C CA . TYR B 1 5 ? 44.438 26.844 35.5 1 35.94 5 TYR B CA 1
ATOM 1387 C C . TYR B 1 5 ? 43.031 26.328 35.219 1 35.94 5 TYR B C 1
ATOM 1389 O O . TYR B 1 5 ? 42.375 25.781 36.125 1 35.94 5 TYR B O 1
ATOM 1397 N N . PHE B 1 6 ? 42.281 27.047 34.375 1 32.5 6 PHE B N 1
ATOM 1398 C CA . PHE B 1 6 ? 40.969 26.641 33.844 1 32.5 6 PHE B CA 1
ATOM 1399 C C . PHE B 1 6 ? 41.094 25.281 33.156 1 32.5 6 PHE B C 1
ATOM 1401 O O . PHE B 1 6 ? 41.812 25.125 32.188 1 32.5 6 PHE B O 1
ATOM 1408 N N . TYR B 1 7 ? 41.094 24.141 33.906 1 34.56 7 TYR B N 1
ATOM 1409 C CA . TYR B 1 7 ? 41 22.797 33.344 1 34.56 7 TYR B CA 1
ATOM 1410 C C . TYR B 1 7 ? 39.781 22.672 32.438 1 34.56 7 TYR B C 1
ATOM 1412 O O . TYR B 1 7 ? 38.656 22.906 32.875 1 34.56 7 TYR B O 1
ATOM 1420 N N . HIS B 1 8 ? 39.906 23.062 31.156 1 34.66 8 HIS B N 1
ATOM 1421 C CA . HIS B 1 8 ? 38.938 22.828 30.109 1 34.66 8 HIS B CA 1
ATOM 1422 C C . HIS B 1 8 ? 38.531 21.359 30.062 1 34.66 8 HIS B C 1
ATOM 1424 O O . HIS B 1 8 ? 39.375 20.484 29.859 1 34.66 8 HIS B O 1
ATOM 1430 N N . ARG B 1 9 ? 37.562 20.906 30.859 1 35.47 9 ARG B N 1
ATOM 1431 C CA . ARG B 1 9 ? 37 19.562 30.766 1 35.47 9 ARG B CA 1
ATOM 1432 C C . ARG B 1 9 ? 36.5 19.281 29.359 1 35.47 9 ARG B C 1
ATOM 1434 O O . ARG B 1 9 ? 35.656 20.031 28.828 1 35.47 9 ARG B O 1
ATOM 1441 N N . PRO B 1 10 ? 37.281 18.578 28.547 1 34.09 10 PRO B N 1
ATOM 1442 C CA . PRO B 1 10 ? 36.75 18.266 27.203 1 34.09 10 PRO B CA 1
ATOM 1443 C C . PRO B 1 10 ? 35.375 17.641 27.234 1 34.09 10 PRO B C 1
ATOM 1445 O O . PRO B 1 10 ? 35.031 16.906 28.188 1 34.09 10 PRO B O 1
ATOM 1448 N N . LEU B 1 11 ? 34.281 18.234 26.719 1 31.25 11 LEU B N 1
ATOM 1449 C CA . LEU B 1 11 ? 32.969 17.734 26.438 1 31.25 11 LEU B CA 1
ATOM 1450 C C . LEU B 1 11 ? 33.031 16.406 25.703 1 31.25 11 LEU B C 1
ATOM 1452 O O . LEU B 1 11 ? 33.5 16.344 24.562 1 31.25 11 LEU B O 1
ATOM 1456 N N . ALA B 1 12 ? 33.312 15.273 26.359 1 34.94 12 ALA B N 1
ATOM 1457 C CA . ALA B 1 12 ? 33.125 13.961 25.75 1 34.94 12 ALA B CA 1
ATOM 1458 C C . ALA B 1 12 ? 31.828 13.906 24.938 1 34.94 12 ALA B C 1
ATOM 1460 O O . ALA B 1 12 ? 30.75 14.219 25.469 1 34.94 12 ALA B O 1
ATOM 1461 N N . ASN B 1 13 ? 31.859 14.242 23.656 1 33.12 13 ASN B N 1
ATOM 1462 C CA . ASN B 1 13 ? 30.828 14.023 22.656 1 33.12 13 ASN B CA 1
ATOM 1463 C C . ASN B 1 13 ? 30.203 12.641 22.797 1 33.12 13 ASN B C 1
ATOM 1465 O O . ASN B 1 13 ? 30.812 11.641 22.422 1 33.12 13 ASN B O 1
ATOM 1469 N N . ASN B 1 14 ? 29.547 12.273 23.906 1 33.47 14 ASN B N 1
ATOM 1470 C CA . ASN B 1 14 ? 28.75 11.062 23.984 1 33.47 14 ASN B CA 1
ATOM 1471 C C . ASN B 1 14 ? 27.828 10.914 22.781 1 33.47 14 ASN B C 1
ATOM 1473 O O . ASN B 1 14 ? 26.75 11.484 22.734 1 33.47 14 ASN B O 1
ATOM 1477 N N . THR B 1 15 ? 28.438 10.914 21.609 1 33.81 15 THR B N 1
ATOM 1478 C CA . THR B 1 15 ? 27.672 10.453 20.453 1 33.81 15 THR B CA 1
ATOM 1479 C C . THR B 1 15 ? 26.953 9.141 20.766 1 33.81 15 THR B C 1
ATOM 1481 O O . THR B 1 15 ? 27.594 8.094 20.875 1 33.81 15 THR B O 1
ATOM 1484 N N . LEU B 1 16 ? 26.047 9.133 21.703 1 29.62 16 LEU B N 1
ATOM 1485 C CA . LEU B 1 16 ? 25.125 8.008 21.812 1 29.62 16 LEU B CA 1
ATOM 1486 C C . LEU B 1 16 ? 24.766 7.465 20.422 1 29.62 16 LEU B C 1
ATOM 1488 O O . LEU B 1 16 ? 24.219 8.188 19.594 1 29.62 16 LEU B O 1
ATOM 1492 N N . GLN B 1 17 ? 25.672 6.773 19.906 1 30.75 17 GLN B N 1
ATOM 1493 C CA . GLN B 1 17 ? 25.312 5.977 18.734 1 30.75 17 GLN B CA 1
ATOM 1494 C C . GLN B 1 17 ? 23.969 5.301 18.922 1 30.75 17 GLN B C 1
ATOM 1496 O O . GLN B 1 17 ? 23.812 4.426 19.781 1 30.75 17 GLN B O 1
ATOM 1501 N N . ARG B 1 18 ? 22.922 6.125 18.891 1 32.56 18 ARG B N 1
ATOM 1502 C CA . ARG B 1 18 ? 21.609 5.488 18.812 1 32.56 18 ARG B CA 1
ATOM 1503 C C . ARG B 1 18 ? 21.672 4.238 17.938 1 32.56 18 ARG B C 1
ATOM 1505 O O . ARG B 1 18 ? 21.828 4.332 16.719 1 32.56 18 ARG B O 1
ATOM 1512 N N . VAL B 1 19 ? 22.281 3.191 18.5 1 27.77 19 VAL B N 1
ATOM 1513 C CA . VAL B 1 19 ? 22.172 1.883 17.875 1 27.77 19 VAL B CA 1
ATOM 1514 C C . VAL B 1 19 ? 20.719 1.646 17.438 1 27.77 19 VAL B C 1
ATOM 1516 O O . VAL B 1 19 ? 19.797 1.71 18.25 1 27.77 19 VAL B O 1
ATOM 1519 N N . ILE B 1 20 ? 20.281 2.211 16.438 1 29.06 20 ILE B N 1
ATOM 1520 C CA . ILE B 1 20 ? 19.047 1.774 15.781 1 29.06 20 ILE B CA 1
ATOM 1521 C C . ILE B 1 20 ? 18.922 0.254 15.867 1 29.06 20 ILE B C 1
ATOM 1523 O O . ILE B 1 20 ? 19.672 -0.471 15.195 1 29.06 20 ILE B O 1
ATOM 1527 N N . ARG B 1 21 ? 18.828 -0.257 17.094 1 28.78 21 ARG B N 1
ATOM 1528 C CA . ARG B 1 21 ? 18.547 -1.68 17.25 1 28.78 21 ARG B CA 1
ATOM 1529 C C . ARG B 1 21 ? 17.266 -2.068 16.516 1 28.78 21 ARG B C 1
ATOM 1531 O O . ARG B 1 21 ? 16.188 -1.55 16.812 1 28.78 21 ARG B O 1
ATOM 1538 N N . SER B 1 22 ? 17.281 -2.387 15.305 1 31.48 22 SER B N 1
ATOM 1539 C CA . SER B 1 22 ? 16.172 -3.156 14.742 1 31.48 22 SER B CA 1
ATOM 1540 C C . SER B 1 22 ? 15.68 -4.211 15.719 1 31.48 22 SER B C 1
ATOM 1542 O O . SER B 1 22 ? 16.469 -4.98 16.266 1 31.48 22 SER B O 1
ATOM 1544 N N . ARG B 1 23 ? 14.852 -3.9 16.578 1 34.78 23 ARG B N 1
ATOM 1545 C CA . ARG B 1 23 ? 14.391 -4.918 17.531 1 34.78 23 ARG B CA 1
ATOM 1546 C C . ARG B 1 23 ? 14.312 -6.285 16.859 1 34.78 23 ARG B C 1
ATOM 1548 O O . ARG B 1 23 ? 13.727 -6.426 15.781 1 34.78 23 ARG B O 1
ATOM 1555 N N . PRO B 1 24 ? 15.172 -7.133 17.266 1 34.47 24 PRO B N 1
ATOM 1556 C CA . PRO B 1 24 ? 15 -8.477 16.703 1 34.47 24 PRO B CA 1
ATOM 1557 C C . PRO B 1 24 ? 13.539 -8.914 16.641 1 34.47 24 PRO B C 1
ATOM 1559 O O . PRO B 1 24 ? 12.734 -8.492 17.469 1 34.47 24 PRO B O 1
ATOM 1562 N N . LEU B 1 25 ? 13.008 -9.344 15.492 1 38.12 25 LEU B N 1
ATOM 1563 C CA . LEU B 1 25 ? 11.711 -9.992 15.391 1 38.12 25 LEU B CA 1
ATOM 1564 C C . LEU B 1 25 ? 11.477 -10.938 16.562 1 38.12 25 LEU B C 1
ATOM 1566 O O . LEU B 1 25 ? 12.414 -11.586 17.031 1 38.12 25 LEU B O 1
ATOM 1570 N N . GLU B 1 26 ? 10.734 -10.703 17.359 1 36.72 26 GLU B N 1
ATOM 1571 C CA . GLU B 1 26 ? 10.555 -11.68 18.438 1 36.72 26 GLU B CA 1
ATOM 1572 C C . GLU B 1 26 ? 10.969 -13.078 18 1 36.72 26 GLU B C 1
ATOM 1574 O O . GLU B 1 26 ? 11.992 -13.594 18.453 1 36.72 26 GLU B O 1
ATOM 1579 N N . ASN B 1 27 ? 9.961 -14.023 17.75 1 39.53 27 ASN B N 1
ATOM 1580 C CA . ASN B 1 27 ? 10.281 -15.438 17.641 1 39.53 27 ASN B CA 1
ATOM 1581 C C . ASN B 1 27 ? 11.094 -15.727 16.375 1 39.53 27 ASN B C 1
ATOM 1583 O O . ASN B 1 27 ? 11.047 -16.828 15.828 1 39.53 27 ASN B O 1
ATOM 1587 N N . GLY B 1 28 ? 12.094 -14.922 15.93 1 40.72 28 GLY B N 1
ATOM 1588 C CA . GLY B 1 28 ? 13.031 -15.172 14.844 1 40.72 28 GLY B CA 1
ATOM 1589 C C . GLY B 1 28 ? 12.555 -14.641 13.508 1 40.72 28 GLY B C 1
ATOM 1590 O O . GLY B 1 28 ? 13.234 -14.805 12.492 1 40.72 28 GLY B O 1
ATOM 1591 N N . LEU B 1 29 ? 11.312 -14.734 13.211 1 45 29 LEU B N 1
ATOM 1592 C CA . LEU B 1 29 ? 10.883 -14.477 11.844 1 45 29 LEU B CA 1
ATOM 1593 C C . LEU B 1 29 ? 11.156 -13.031 11.445 1 45 29 LEU B C 1
ATOM 1595 O O . LEU B 1 29 ? 10.844 -12.109 12.211 1 45 29 LEU B O 1
ATOM 1599 N N . ASP B 1 30 ? 12.312 -12.797 10.734 1 51.81 30 ASP B N 1
ATOM 1600 C CA . ASP B 1 30 ? 12.68 -11.562 10.039 1 51.81 30 ASP B CA 1
ATOM 1601 C C . ASP B 1 30 ? 11.438 -10.828 9.539 1 51.81 30 ASP B C 1
ATOM 1603 O O . ASP B 1 30 ? 10.562 -11.438 8.914 1 51.81 30 ASP B O 1
ATOM 1607 N N . VAL B 1 31 ? 11.016 -9.789 10.211 1 61 31 VAL B N 1
ATOM 1608 C CA . VAL B 1 31 ? 9.891 -8.93 9.859 1 61 31 VAL B CA 1
ATOM 1609 C C . VAL B 1 31 ? 9.992 -8.523 8.391 1 61 31 VAL B C 1
ATOM 1611 O O . VAL B 1 31 ? 11.016 -7.988 7.953 1 61 31 VAL B O 1
ATOM 1614 N N . GLY B 1 32 ? 9.648 -9.398 7.32 1 83.56 32 GLY B N 1
ATOM 1615 C CA . GLY B 1 32 ? 9.508 -9.016 5.926 1 83.56 32 GLY B CA 1
ATOM 1616 C C . GLY B 1 32 ? 9.57 -7.52 5.703 1 83.56 32 GLY B C 1
ATOM 1617 O O . GLY B 1 32 ? 9.898 -6.766 6.621 1 83.56 32 GLY B O 1
ATOM 1618 N N . ILE B 1 33 ? 9.875 -7.074 4.531 1 91.56 33 ILE B N 1
ATOM 1619 C CA . ILE B 1 33 ? 9.82 -5.68 4.102 1 91.56 33 ILE B CA 1
ATOM 1620 C C . ILE B 1 33 ? 8.438 -5.375 3.531 1 91.56 33 ILE B C 1
ATOM 1622 O O . ILE B 1 33 ? 7.871 -6.18 2.785 1 91.56 33 ILE B O 1
ATOM 1626 N N . CYS B 1 34 ? 7.852 -4.254 4.012 1 94.19 34 CYS B N 1
ATOM 1627 C CA . CYS B 1 34 ? 6.582 -3.789 3.467 1 94.19 34 CYS B CA 1
ATOM 1628 C C . CYS B 1 34 ? 6.574 -2.273 3.311 1 94.19 34 CYS B C 1
ATOM 1630 O O . CYS B 1 34 ? 5.676 -1.596 3.807 1 94.19 34 CYS B O 1
ATOM 1632 N N . LYS B 1 35 ? 7.422 -1.773 2.543 1 96.25 35 LYS B N 1
ATOM 1633 C CA . LYS B 1 35 ? 7.68 -0.34 2.438 1 96.25 35 LYS B CA 1
ATOM 1634 C C . LYS B 1 35 ? 6.879 0.279 1.295 1 96.25 35 LYS B C 1
ATOM 1636 O O . LYS B 1 35 ? 6.695 -0.347 0.249 1 96.25 35 LYS B O 1
ATOM 1641 N N . ALA B 1 36 ? 6.453 1.528 1.529 1 98 36 ALA B N 1
ATOM 1642 C CA . ALA B 1 36 ? 5.836 2.355 0.497 1 98 36 ALA B CA 1
ATOM 1643 C C . ALA B 1 36 ? 6.578 3.68 0.336 1 98 36 ALA B C 1
ATOM 1645 O O . ALA B 1 36 ? 7.043 4.262 1.318 1 98 36 ALA B O 1
ATOM 1646 N N . VAL B 1 37 ? 6.664 4.121 -0.874 1 98.12 37 VAL B N 1
ATOM 1647 C CA . VAL B 1 37 ? 7.211 5.426 -1.238 1 98.12 37 VAL B CA 1
ATOM 1648 C C . VAL B 1 37 ? 6.215 6.18 -2.115 1 98.12 37 VAL B C 1
ATOM 1650 O O . VAL B 1 37 ? 5.797 5.68 -3.16 1 98.12 37 VAL B O 1
ATOM 1653 N N . LEU B 1 38 ? 5.93 7.398 -1.677 1 96.62 38 LEU B N 1
ATOM 1654 C CA . LEU B 1 38 ? 4.957 8.211 -2.4 1 96.62 38 LEU B CA 1
ATOM 1655 C C . LEU B 1 38 ? 5.516 9.602 -2.689 1 96.62 38 LEU B C 1
ATOM 1657 O O . LEU B 1 38 ? 6.273 10.148 -1.888 1 96.62 38 LEU B O 1
ATOM 1661 N N . ILE B 1 39 ? 5.191 10.078 -3.762 1 95.44 39 ILE B N 1
ATOM 1662 C CA . ILE B 1 39 ? 5.145 11.516 -4.023 1 95.44 39 ILE B CA 1
ATOM 1663 C C . ILE B 1 39 ? 3.758 11.898 -4.535 1 95.44 39 ILE B C 1
ATOM 1665 O O . ILE B 1 39 ? 3.289 11.367 -5.543 1 95.44 39 ILE B O 1
ATOM 1669 N N . GLY B 1 40 ? 3.148 12.742 -3.793 1 93.81 40 GLY B N 1
ATOM 1670 C CA . GLY B 1 40 ? 1.791 13.109 -4.168 1 93.81 40 GLY B CA 1
ATOM 1671 C C . GLY B 1 40 ? 1.324 14.398 -3.531 1 93.81 40 GLY B C 1
ATOM 1672 O O . GLY B 1 40 ? 2.107 15.094 -2.881 1 93.81 40 GLY B O 1
ATOM 1673 N N . LEU B 1 41 ? 0.068 14.703 -3.789 1 91.31 41 LEU B N 1
ATOM 1674 C CA . LEU B 1 41 ? -0.538 15.938 -3.301 1 91.31 41 LEU B CA 1
ATOM 1675 C C . LEU B 1 41 ? -1.43 15.664 -2.094 1 91.31 41 LEU B C 1
ATOM 1677 O O . LEU B 1 41 ? -2.188 14.688 -2.084 1 91.31 41 LEU B O 1
ATOM 1681 N N . VAL B 1 42 ? -1.278 16.578 -1.178 1 93.94 42 VAL B N 1
ATOM 1682 C CA . VAL B 1 42 ? -2.188 16.531 -0.038 1 93.94 42 VAL B CA 1
ATOM 1683 C C . VAL B 1 42 ? -3.613 16.828 -0.497 1 93.94 42 VAL B C 1
ATOM 1685 O O . VAL B 1 42 ? -3.85 17.828 -1.179 1 93.94 42 VAL B O 1
ATOM 1688 N N . GLY B 1 43 ? -4.531 15.984 -0.175 1 93.69 43 GLY B N 1
ATOM 1689 C CA . GLY B 1 43 ? -5.918 16.156 -0.586 1 93.69 43 GLY B CA 1
ATOM 1690 C C . GLY B 1 43 ? -6.699 17.078 0.318 1 93.69 43 GLY B C 1
ATOM 1691 O O . GLY B 1 43 ? -7.438 17.953 -0.162 1 93.69 43 GLY B O 1
ATOM 1692 N N . GLN B 1 44 ? -6.602 16.891 1.607 1 95.94 44 GLN B N 1
ATOM 1693 C CA . GLN B 1 44 ? -7.27 17.688 2.625 1 95.94 44 GLN B CA 1
ATOM 1694 C C . GLN B 1 44 ? -6.34 17.984 3.797 1 95.94 44 GLN B C 1
ATOM 1696 O O . GLN B 1 44 ? -5.316 17.312 3.967 1 95.94 44 GLN B O 1
ATOM 1701 N N . ALA B 1 45 ? -6.77 18.953 4.539 1 96.56 45 ALA B N 1
ATOM 1702 C CA . ALA B 1 45 ? -5.973 19.297 5.715 1 96.56 45 ALA B CA 1
ATOM 1703 C C . ALA B 1 45 ? -5.793 18.078 6.625 1 96.56 45 ALA B C 1
ATOM 1705 O O . ALA B 1 45 ? -6.734 17.312 6.84 1 96.56 45 ALA B O 1
ATOM 1706 N N . PRO B 1 46 ? -4.613 17.953 7.172 1 98.25 46 PRO B N 1
ATOM 1707 C CA . PRO B 1 46 ? -4.367 16.812 8.055 1 98.25 46 PRO B CA 1
ATOM 1708 C C . PRO B 1 46 ? -5.254 16.828 9.297 1 98.25 46 PRO B C 1
ATOM 1710 O O . PRO B 1 46 ? -5.648 17.891 9.766 1 98.25 46 PRO B O 1
ATOM 1713 N N . LEU B 1 47 ? -5.5 15.672 9.805 1 97.56 47 LEU B N 1
ATOM 1714 C CA . LEU B 1 47 ? -6.301 15.484 11.008 1 97.56 47 LEU B CA 1
ATOM 1715 C C . LEU B 1 47 ? -5.516 14.734 12.078 1 97.56 47 LEU B C 1
ATOM 1717 O O . LEU B 1 47 ? -4.832 13.75 11.773 1 97.56 47 LEU B O 1
ATOM 1721 N N . GLN B 1 48 ? -5.621 15.258 13.266 1 97.62 48 GLN B N 1
ATOM 1722 C CA . GLN B 1 48 ? -4.973 14.547 14.359 1 97.62 48 GLN B CA 1
ATOM 1723 C C . GLN B 1 48 ? -5.988 13.75 15.172 1 97.62 48 GLN B C 1
ATOM 1725 O O . GLN B 1 48 ? -7.086 14.234 15.461 1 97.62 48 GLN B O 1
ATOM 1730 N N . LYS B 1 49 ? -5.602 12.57 15.523 1 95.94 49 LYS B N 1
ATOM 1731 C CA . LYS B 1 49 ? -6.43 11.688 16.344 1 95.94 49 LYS B CA 1
ATOM 1732 C C . LYS B 1 49 ? -5.672 11.219 17.578 1 95.94 49 LYS B C 1
ATOM 1734 O O . LYS B 1 49 ? -4.488 10.891 17.5 1 95.94 49 LYS B O 1
ATOM 1739 N N . LYS B 1 50 ? -6.41 11.219 18.656 1 94.81 50 LYS B N 1
ATOM 1740 C CA . LYS B 1 50 ? -5.832 10.68 19.875 1 94.81 50 LYS B CA 1
ATOM 1741 C C . LYS B 1 50 ? -6.047 9.172 19.969 1 94.81 50 LYS B C 1
ATOM 1743 O O . LYS B 1 50 ? -7.172 8.688 19.812 1 94.81 50 LYS B O 1
ATOM 1748 N N . LEU B 1 51 ? -5.02 8.477 20.219 1 89.56 51 LEU B N 1
ATOM 1749 C CA . LEU B 1 51 ? -5.078 7.023 20.359 1 89.56 51 LEU B CA 1
ATOM 1750 C C . LEU B 1 51 ? -5.391 6.621 21.797 1 89.56 51 LEU B C 1
ATOM 1752 O O . LEU B 1 51 ? -5.336 7.453 22.703 1 89.56 51 LEU B O 1
ATOM 1756 N N . ARG B 1 52 ? -5.703 5.359 21.938 1 82.75 52 ARG B N 1
ATOM 1757 C CA . ARG B 1 52 ? -6.086 4.859 23.25 1 82.75 52 ARG B CA 1
ATOM 1758 C C . ARG B 1 52 ? -4.922 4.965 24.234 1 82.75 52 ARG B C 1
ATOM 1760 O O . ARG B 1 52 ? -5.133 5.156 25.438 1 82.75 52 ARG B O 1
ATOM 1767 N N . ASN B 1 53 ? -3.734 4.867 23.703 1 85.81 53 ASN B N 1
ATOM 1768 C CA . ASN B 1 53 ? -2.562 4.926 24.562 1 85.81 53 ASN B CA 1
ATOM 1769 C C . ASN B 1 53 ? -2.186 6.363 24.906 1 85.81 53 ASN B C 1
ATOM 1771 O O . ASN B 1 53 ? -1.147 6.605 25.531 1 85.81 53 ASN B O 1
ATOM 1775 N N . GLY B 1 54 ? -2.967 7.32 24.422 1 90.94 54 GLY B N 1
ATOM 1776 C CA . GLY B 1 54 ? -2.756 8.719 24.766 1 90.94 54 GLY B CA 1
ATOM 1777 C C . GLY B 1 54 ? -1.952 9.469 23.719 1 90.94 54 GLY B C 1
ATOM 1778 O O . GLY B 1 54 ? -1.93 10.703 23.719 1 90.94 54 GLY B O 1
ATOM 1779 N N . ARG B 1 55 ? -1.332 8.758 22.906 1 94.69 55 ARG B N 1
ATOM 1780 C CA . ARG B 1 55 ? -0.529 9.414 21.875 1 94.69 55 ARG B CA 1
ATOM 1781 C C . ARG B 1 55 ? -1.402 9.891 20.719 1 94.69 55 ARG B C 1
ATOM 1783 O O . ARG B 1 55 ? -2.506 9.375 20.516 1 94.69 55 ARG B O 1
ATOM 1790 N N . ALA B 1 56 ? -0.892 10.875 20.062 1 97 56 ALA B N 1
ATOM 1791 C CA . ALA B 1 56 ? -1.614 11.391 18.906 1 97 56 ALA B CA 1
ATOM 1792 C C . ALA B 1 56 ? -1.051 10.82 17.609 1 97 56 ALA B C 1
ATOM 1794 O O . ALA B 1 56 ? 0.161 10.625 17.484 1 97 56 ALA B O 1
ATOM 1795 N N . VAL B 1 57 ? -1.89 10.555 16.703 1 97.69 57 VAL B N 1
ATOM 1796 C CA . VAL B 1 57 ? -1.497 10.203 15.336 1 97.69 57 VAL B CA 1
ATOM 1797 C C . VAL B 1 57 ? -2.066 11.234 14.359 1 97.69 57 VAL B C 1
ATOM 1799 O O . VAL B 1 57 ? -3.201 11.688 14.516 1 97.69 57 VAL B O 1
ATOM 1802 N N . THR B 1 58 ? -1.278 11.695 13.352 1 98.69 58 THR B N 1
ATOM 1803 C CA . THR B 1 58 ? -1.73 12.625 12.32 1 98.69 58 THR B CA 1
ATOM 1804 C C . THR B 1 58 ? -2.066 11.883 11.031 1 98.69 58 THR B C 1
ATOM 1806 O O . THR B 1 58 ? -1.247 11.117 10.516 1 98.69 58 THR B O 1
ATOM 1809 N N . LEU B 1 59 ? -3.229 12.086 10.523 1 98.44 59 LEU B N 1
ATOM 1810 C CA . LEU B 1 59 ? -3.707 11.422 9.32 1 98.44 59 LEU B CA 1
ATOM 1811 C C . LEU B 1 59 ? -3.723 12.383 8.133 1 98.44 59 LEU B C 1
ATOM 1813 O O . LEU B 1 59 ? -4.156 13.531 8.266 1 98.44 59 LEU B O 1
ATOM 1817 N N . LEU B 1 60 ? -3.203 11.867 6.973 1 97.31 60 LEU B N 1
ATOM 1818 C CA . LEU B 1 60 ? -3.172 12.57 5.695 1 97.31 60 LEU B CA 1
ATOM 1819 C C . LEU B 1 60 ? -3.74 11.695 4.578 1 97.31 60 LEU B C 1
ATOM 1821 O O . LEU B 1 60 ? -3.676 10.469 4.652 1 97.31 60 LEU B O 1
ATOM 1825 N N . SER B 1 61 ? -4.32 12.367 3.695 1 97.06 61 SER B N 1
ATOM 1826 C CA . SER B 1 61 ? -4.625 11.734 2.418 1 97.06 61 SER B CA 1
ATOM 1827 C C . SER B 1 61 ? -3.75 12.289 1.301 1 97.06 61 SER B C 1
ATOM 1829 O O . SER B 1 61 ? -3.707 13.508 1.089 1 97.06 61 SER B O 1
ATOM 1831 N N . LEU B 1 62 ? -3.057 11.438 0.629 1 94.94 62 LEU B N 1
ATOM 1832 C CA . LEU B 1 62 ? -2.201 11.852 -0.478 1 94.94 62 LEU B CA 1
ATOM 1833 C C . LEU B 1 62 ? -2.729 11.312 -1.804 1 94.94 62 LEU B C 1
ATOM 1835 O O . LEU B 1 62 ? -3.049 10.125 -1.913 1 94.94 62 LEU B O 1
ATOM 1839 N N . GLY B 1 63 ? -2.822 12.242 -2.695 1 91 63 GLY B N 1
ATOM 1840 C CA . GLY B 1 63 ? -3.252 11.859 -4.031 1 91 63 GLY B CA 1
ATOM 1841 C C . GLY B 1 63 ? -2.096 11.656 -4.992 1 91 63 GLY B C 1
ATOM 1842 O O . GLY B 1 63 ? -1.188 12.484 -5.066 1 91 63 GLY B O 1
ATOM 1843 N N . THR B 1 64 ? -2.002 10.562 -5.625 1 90 64 THR B N 1
ATOM 1844 C CA . THR B 1 64 ? -1.063 10.297 -6.711 1 90 64 THR B CA 1
ATOM 1845 C C . THR B 1 64 ? -1.809 10.008 -8.008 1 90 64 THR B C 1
ATOM 1847 O O . THR B 1 64 ? -3.033 9.867 -8.016 1 90 64 THR B O 1
ATOM 1850 N N . GLY B 1 65 ? -0.955 10.273 -9.117 1 71.62 65 GLY B N 1
ATOM 1851 C CA . GLY B 1 65 ? -1.527 9.82 -10.375 1 71.62 65 GLY B CA 1
ATOM 1852 C C . GLY B 1 65 ? -1.592 8.312 -10.5 1 71.62 65 GLY B C 1
ATOM 1853 O O . GLY B 1 65 ? -0.959 7.594 -9.719 1 71.62 65 GLY B O 1
ATOM 1854 N N . GLY B 1 66 ? -2.486 7.719 -10.914 1 59.12 66 GLY B N 1
ATOM 1855 C CA . GLY B 1 66 ? -2.496 6.27 -11.039 1 59.12 66 GLY B CA 1
ATOM 1856 C C . GLY B 1 66 ? -3.064 5.789 -12.359 1 59.12 66 GLY B C 1
ATOM 1857 O O . GLY B 1 66 ? -3.422 6.594 -13.219 1 59.12 66 GLY B O 1
ATOM 1858 N N . ILE B 1 67 ? -2.965 4.453 -12.453 1 52.25 67 ILE B N 1
ATOM 1859 C CA . ILE B 1 67 ? -3.312 3.672 -13.633 1 52.25 67 ILE B CA 1
ATOM 1860 C C . ILE B 1 67 ? -4.738 3.998 -14.07 1 52.25 67 ILE B C 1
ATOM 1862 O O . ILE B 1 67 ? -5.609 4.246 -13.227 1 52.25 67 ILE B O 1
ATOM 1866 N N . ARG B 1 68 ? -4.852 4.684 -15.297 1 47.03 68 ARG B N 1
ATOM 1867 C CA . ARG B 1 68 ? -6.156 4.551 -15.93 1 47.03 68 ARG B CA 1
ATOM 1868 C C . ARG B 1 68 ? -6.844 3.256 -15.508 1 47.03 68 ARG B C 1
ATOM 1870 O O . ARG B 1 68 ? -6.355 2.164 -15.805 1 47.03 68 ARG B O 1
ATOM 1877 N N . ASN B 1 69 ? -7.07 3.25 -14.203 1 44.91 69 ASN B N 1
ATOM 1878 C CA . ASN B 1 69 ? -7.863 2.061 -13.906 1 44.91 69 ASN B CA 1
ATOM 1879 C C . ASN B 1 69 ? -8.68 1.61 -15.117 1 44.91 69 ASN B C 1
ATOM 1881 O O . ASN B 1 69 ? -9.078 2.434 -15.938 1 44.91 69 ASN B O 1
ATOM 1885 N N . ASN B 1 70 ? -8.281 0.528 -15.75 1 45.84 70 ASN B N 1
ATOM 1886 C CA . ASN B 1 70 ? -9.133 -0.187 -16.688 1 45.84 70 ASN B CA 1
ATOM 1887 C C . ASN B 1 70 ? -10.609 -0.038 -16.344 1 45.84 70 ASN B C 1
ATOM 1889 O O . ASN B 1 70 ? -11.32 -1.033 -16.188 1 45.84 70 ASN B O 1
ATOM 1893 N N . ARG B 1 71 ? -10.914 0.995 -15.836 1 49.72 71 ARG B N 1
ATOM 1894 C CA . ARG B 1 71 ? -12.312 1.134 -15.445 1 49.72 71 ARG B CA 1
ATOM 1895 C C . ARG B 1 71 ? -13.18 1.512 -16.641 1 49.72 71 ARG B C 1
ATOM 1897 O O . ARG B 1 71 ? -12.734 2.229 -17.531 1 49.72 71 ARG B O 1
ATOM 1904 N N . ARG B 1 72 ? -14.094 0.716 -16.719 1 52.12 72 ARG B N 1
ATOM 1905 C CA . ARG B 1 72 ? -15.141 1.061 -17.672 1 52.12 72 ARG B CA 1
ATOM 1906 C C . ARG B 1 72 ? -15.945 2.26 -17.188 1 52.12 72 ARG B C 1
ATOM 1908 O O . ARG B 1 72 ? -16.219 2.393 -15.992 1 52.12 72 ARG B O 1
ATOM 1915 N N . PRO B 1 73 ? -16.031 3.16 -18.062 1 54.34 73 PRO B N 1
ATOM 1916 C CA . PRO B 1 73 ? -16.938 4.266 -17.719 1 54.34 73 PRO B CA 1
ATOM 1917 C C . PRO B 1 73 ? -18.281 3.783 -17.172 1 54.34 73 PRO B C 1
ATOM 1919 O O . PRO B 1 73 ? -18.75 2.709 -17.562 1 54.34 73 PRO B O 1
ATOM 1922 N N . PHE B 1 74 ? -18.609 4.277 -15.969 1 57.44 74 PHE B N 1
ATOM 1923 C CA . PHE B 1 74 ? -20 4.059 -15.586 1 57.44 74 PHE B CA 1
ATOM 1924 C C . PHE B 1 74 ? -20.938 4.398 -16.734 1 57.44 74 PHE B C 1
ATOM 1926 O O . PHE B 1 74 ? -20.547 5.133 -17.656 1 57.44 74 PHE B O 1
ATOM 1933 N N . ASP B 1 75 ? -22.062 3.795 -16.625 1 56.91 75 ASP B N 1
ATOM 1934 C CA . ASP B 1 75 ? -23.094 4.195 -17.578 1 56.91 75 ASP B CA 1
ATOM 1935 C C . ASP B 1 75 ? -23.422 5.68 -17.438 1 56.91 75 ASP B C 1
ATOM 1937 O O . ASP B 1 75 ? -23.609 6.184 -16.328 1 56.91 75 ASP B O 1
ATOM 1941 N N . ASN B 1 76 ? -23.234 6.418 -18.516 1 63.03 76 ASN B N 1
ATOM 1942 C CA . ASN B 1 76 ? -23.547 7.84 -18.641 1 63.03 76 ASN B CA 1
ATOM 1943 C C . ASN B 1 76 ? -22.453 8.711 -18.047 1 63.03 76 ASN B C 1
ATOM 1945 O O . ASN B 1 76 ? -22.688 9.852 -17.656 1 63.03 76 ASN B O 1
ATOM 1949 N N . GLU B 1 77 ? -21.5 7.984 -17.594 1 60.78 77 GLU B N 1
ATOM 1950 C CA . GLU B 1 77 ? -20.359 8.797 -17.172 1 60.78 77 GLU B CA 1
ATOM 1951 C C . GLU B 1 77 ? -19.672 9.453 -18.359 1 60.78 77 GLU B C 1
ATOM 1953 O O . GLU B 1 77 ? -19.328 8.773 -19.328 1 60.78 77 GLU B O 1
ATOM 1958 N N . GLU B 1 78 ? -19.688 10.703 -18.297 1 59 78 GLU B N 1
ATOM 1959 C CA . GLU B 1 78 ? -18.938 11.383 -19.359 1 59 78 GLU B CA 1
ATOM 1960 C C . GLU B 1 78 ? -17.469 10.984 -19.328 1 59 78 GLU B C 1
ATOM 1962 O O . GLU B 1 78 ? -16.906 10.742 -18.25 1 59 78 GLU B O 1
ATOM 1967 N N . PRO B 1 79 ? -16.969 10.766 -20.516 1 56.12 79 PRO B N 1
ATOM 1968 C CA . PRO B 1 79 ? -15.555 10.391 -20.625 1 56.12 79 PRO B CA 1
ATOM 1969 C C . PRO B 1 79 ? -14.656 11.227 -19.703 1 56.12 79 PRO B C 1
ATOM 1971 O O . PRO B 1 79 ? -13.719 10.695 -19.109 1 56.12 79 PRO B O 1
ATOM 1974 N N . ARG B 1 80 ? -14.984 12.469 -19.688 1 56.44 80 ARG B N 1
ATOM 1975 C CA . ARG B 1 80 ? -14.203 13.375 -18.859 1 56.44 80 ARG B CA 1
ATOM 1976 C C . ARG B 1 80 ? -14.344 13.031 -17.375 1 56.44 80 ARG B C 1
ATOM 1978 O O . ARG B 1 80 ? -13.359 13.062 -16.641 1 56.44 80 ARG B O 1
ATOM 1985 N N . GLU B 1 81 ? -15.484 12.781 -16.938 1 56.59 81 GLU B N 1
ATOM 1986 C CA . GLU B 1 81 ? -15.742 12.406 -15.547 1 56.59 81 GLU B CA 1
ATOM 1987 C C . GLU B 1 81 ? -15.008 11.125 -15.172 1 56.59 81 GLU B C 1
ATOM 1989 O O . GLU B 1 81 ? -14.453 11.023 -14.07 1 56.59 81 GLU B O 1
ATOM 1994 N N . PHE B 1 82 ? -15.094 10.266 -16.172 1 56.06 82 PHE B N 1
ATOM 1995 C CA . PHE B 1 82 ? -14.398 9 -16 1 56.06 82 PHE B CA 1
ATOM 1996 C C . PHE B 1 82 ? -12.898 9.219 -15.852 1 56.06 82 PHE B C 1
ATOM 1998 O O . PHE B 1 82 ? -12.266 8.664 -14.953 1 56.06 82 PHE B O 1
ATOM 2005 N N . ALA B 1 83 ? -12.422 9.953 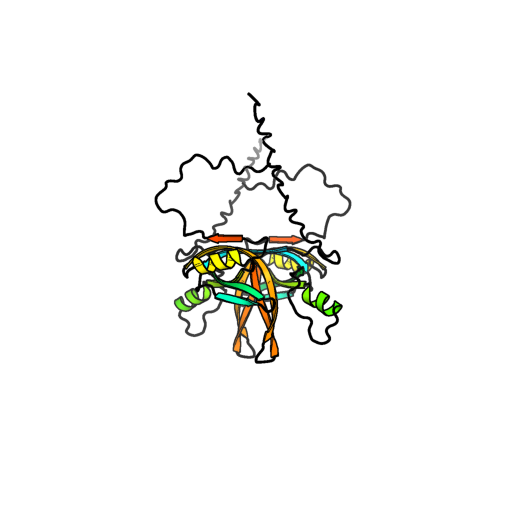-16.766 1 54.03 83 ALA B N 1
ATOM 2006 C CA . ALA B 1 83 ? -11 10.289 -16.734 1 54.03 83 ALA B CA 1
ATOM 2007 C C . ALA B 1 83 ? -10.625 10.953 -15.422 1 54.03 83 ALA B C 1
ATOM 2009 O O . ALA B 1 83 ? -9.586 10.633 -14.828 1 54.03 83 ALA B O 1
ATOM 2010 N N . ASP B 1 84 ? -11.484 11.859 -14.945 1 55.56 84 ASP B N 1
ATOM 2011 C CA . ASP B 1 84 ? -11.242 12.633 -13.727 1 55.56 84 ASP B CA 1
ATOM 2012 C C . ASP B 1 84 ? -11.32 11.742 -12.492 1 55.56 84 ASP B C 1
ATOM 2014 O O . ASP B 1 84 ? -10.562 11.938 -11.531 1 55.56 84 ASP B O 1
ATOM 2018 N N . ARG B 1 85 ? -12.359 10.945 -12.531 1 55.38 85 ARG B N 1
ATOM 2019 C CA . ARG B 1 85 ? -12.602 10.062 -11.391 1 55.38 85 ARG B CA 1
ATOM 2020 C C . ARG B 1 85 ? -11.508 9 -11.281 1 55.38 85 ARG B C 1
ATOM 2022 O O . ARG B 1 85 ? -11.195 8.531 -10.188 1 55.38 85 ARG B O 1
ATOM 2029 N N . CYS B 1 86 ? -10.992 8.664 -12.43 1 57 86 CYS B N 1
ATOM 2030 C CA . CYS B 1 86 ? -10.172 7.457 -12.461 1 57 86 CYS B CA 1
ATOM 2031 C C . CYS B 1 86 ? -8.695 7.805 -12.344 1 57 86 CYS B C 1
ATOM 2033 O O . CYS B 1 86 ? -7.863 6.918 -12.133 1 57 86 CYS B O 1
ATOM 2035 N N . ALA B 1 87 ? -8.531 9.18 -12.219 1 63.34 87 ALA B N 1
ATOM 2036 C CA . ALA B 1 87 ? -7.125 9.484 -12.469 1 63.34 87 ALA B CA 1
ATOM 2037 C C . ALA B 1 87 ? -6.355 9.625 -11.156 1 63.34 87 ALA B C 1
ATOM 2039 O O . ALA B 1 87 ? -5.145 9.398 -11.109 1 63.34 87 ALA B O 1
ATOM 2040 N N . VAL B 1 88 ? -7.105 9.633 -9.992 1 78.88 88 VAL B N 1
ATOM 2041 C CA . VAL B 1 88 ? -6.312 9.891 -8.789 1 78.88 88 VAL B CA 1
ATOM 2042 C C . VAL B 1 88 ? -6.375 8.688 -7.859 1 78.88 88 VAL B C 1
ATOM 2044 O O . VAL B 1 88 ? -7.445 8.117 -7.637 1 78.88 88 VAL B O 1
ATOM 2047 N N . GLN B 1 89 ? -5.258 8.219 -7.438 1 86.25 89 GLN B N 1
ATOM 2048 C CA . GLN B 1 89 ? -5.133 7.246 -6.359 1 86.25 89 GLN B CA 1
ATOM 2049 C C . GLN B 1 89 ? -4.914 7.941 -5.016 1 86.25 89 GLN B C 1
ATOM 2051 O O . GLN B 1 89 ? -3.936 8.672 -4.844 1 86.25 89 GLN B O 1
ATOM 2056 N N . TRP B 1 90 ? -5.879 7.691 -4.098 1 90.56 90 TRP B N 1
ATOM 2057 C CA . TRP B 1 90 ? -5.734 8.297 -2.779 1 90.56 90 TRP B CA 1
ATOM 2058 C C . TRP B 1 90 ? -5.137 7.305 -1.787 1 90.56 90 TRP B C 1
ATOM 2060 O O . TRP B 1 90 ? -5.59 6.16 -1.694 1 90.56 90 TRP B O 1
ATOM 2070 N N . HIS B 1 91 ? -4.164 7.73 -1.075 1 95.5 91 HIS B N 1
ATOM 2071 C CA . HIS B 1 91 ? -3.459 6.922 -0.089 1 95.5 91 HIS B CA 1
ATOM 2072 C C . HIS B 1 91 ? -3.631 7.488 1.315 1 95.5 91 HIS B C 1
ATOM 2074 O O . HIS B 1 91 ? -3.422 8.688 1.536 1 95.5 91 HIS B O 1
ATOM 2080 N N . ARG B 1 92 ? -4.035 6.633 2.215 1 96.75 92 ARG B N 1
ATOM 2081 C CA . ARG B 1 92 ? -4.074 6.996 3.627 1 96.75 92 ARG B CA 1
ATOM 2082 C C . ARG B 1 92 ? -2.684 6.945 4.246 1 96.75 92 ARG B C 1
ATOM 2084 O O . ARG B 1 92 ? -2.006 5.918 4.188 1 96.75 92 ARG B O 1
ATOM 2091 N N . VAL B 1 93 ? -2.254 8.016 4.789 1 98.5 93 VAL B N 1
ATOM 2092 C CA . VAL B 1 93 ? -0.96 8.102 5.461 1 98.5 93 VAL B CA 1
ATOM 2093 C C . VAL B 1 93 ? -1.167 8.406 6.941 1 98.5 93 VAL B C 1
ATOM 2095 O O . VAL B 1 93 ? -1.94 9.297 7.297 1 98.5 93 VAL B O 1
ATOM 2098 N N . ALA B 1 94 ? -0.519 7.664 7.762 1 98.12 94 ALA B N 1
ATOM 2099 C CA . ALA B 1 94 ? -0.553 7.887 9.203 1 98.12 94 ALA B CA 1
ATOM 2100 C C . ALA B 1 94 ? 0.833 8.234 9.734 1 98.12 94 ALA B C 1
ATOM 2102 O O . ALA B 1 94 ? 1.762 7.434 9.648 1 98.12 94 ALA B O 1
ATOM 2103 N N . VAL B 1 95 ? 0.956 9.391 10.312 1 98.5 95 VAL B N 1
ATOM 2104 C CA . VAL B 1 95 ? 2.213 9.859 10.883 1 98.5 95 VAL B CA 1
ATOM 2105 C C . VAL B 1 95 ? 2.213 9.633 12.391 1 98.5 95 VAL B C 1
ATOM 2107 O O . VAL B 1 95 ? 1.53 10.344 13.133 1 98.5 95 VAL B O 1
ATOM 2110 N N . TYR B 1 96 ? 3.016 8.773 12.898 1 96.5 96 TYR B N 1
ATOM 2111 C CA . TYR B 1 96 ? 2.953 8.375 14.305 1 96.5 96 TYR B CA 1
ATOM 2112 C C . TYR B 1 96 ? 3.9 9.219 15.148 1 96.5 96 TYR B C 1
ATOM 2114 O O . TYR B 1 96 ? 3.602 9.523 16.312 1 96.5 96 TYR B O 1
ATOM 2122 N N . PRO B 1 97 ? 5.09 9.602 14.664 1 97.19 97 PRO B N 1
ATOM 2123 C CA . PRO B 1 97 ? 5.895 10.492 15.5 1 97.19 97 PRO B CA 1
ATOM 2124 C C . PRO B 1 97 ? 5.207 11.836 15.766 1 97.19 97 PRO B C 1
ATOM 2126 O O . PRO B 1 97 ? 4.984 12.609 14.836 1 97.19 97 PRO B O 1
ATOM 2129 N N . GLU B 1 98 ? 4.98 12.133 16.969 1 97.62 98 GLU B N 1
ATOM 2130 C CA . GLU B 1 98 ? 4.121 13.258 17.344 1 97.62 98 GLU B CA 1
ATOM 2131 C C . GLU B 1 98 ? 4.703 14.586 16.875 1 97.62 98 GLU B C 1
ATOM 2133 O O . GLU B 1 98 ? 3.969 15.461 16.406 1 97.62 98 GLU B O 1
ATOM 2138 N N . ARG B 1 99 ? 5.969 14.766 17.016 1 97.69 99 ARG B N 1
ATOM 2139 C CA . ARG B 1 99 ? 6.586 16.016 16.594 1 97.69 99 ARG B CA 1
ATOM 2140 C C . ARG B 1 99 ? 6.43 16.219 15.094 1 97.69 99 ARG B C 1
ATOM 2142 O O . ARG B 1 99 ? 6.086 17.312 14.641 1 97.69 99 ARG B O 1
ATOM 2149 N N . LEU B 1 100 ? 6.695 15.219 14.344 1 98.06 100 LEU B N 1
ATOM 2150 C CA . LEU B 1 100 ? 6.523 15.281 12.891 1 98.06 100 LEU B CA 1
ATOM 2151 C C . LEU B 1 100 ? 5.059 15.508 12.531 1 98.06 100 LEU B C 1
ATOM 2153 O O . LEU B 1 100 ? 4.754 16.266 11.602 1 98.06 100 LEU B O 1
ATOM 2157 N N . GLY B 1 101 ? 4.223 14.797 13.211 1 98.44 101 GLY B N 1
ATOM 2158 C CA . GLY B 1 101 ? 2.797 15.016 13.016 1 98.44 101 GLY B CA 1
ATOM 2159 C C . GLY B 1 101 ? 2.375 16.453 13.227 1 98.44 101 GLY B C 1
ATOM 2160 O O . GLY B 1 101 ? 1.622 17.016 12.43 1 98.44 101 GLY B O 1
ATOM 2161 N N . ALA B 1 102 ? 2.852 17.031 14.273 1 97.81 102 ALA B N 1
ATOM 2162 C CA . ALA B 1 102 ? 2.533 18.422 14.578 1 97.81 102 ALA B CA 1
ATOM 2163 C C . ALA B 1 102 ? 3.025 19.359 13.477 1 97.81 102 ALA B C 1
ATOM 2165 O O . ALA B 1 102 ? 2.318 20.281 13.078 1 97.81 102 ALA B O 1
ATOM 2166 N N . LEU B 1 103 ? 4.211 19.156 12.992 1 97.69 103 LEU B N 1
ATOM 2167 C CA . LEU B 1 103 ? 4.75 19.938 11.891 1 97.69 103 LEU B CA 1
ATOM 2168 C C . LEU B 1 103 ? 3.9 19.766 10.633 1 97.69 103 LEU B C 1
ATOM 2170 O O . LEU B 1 103 ? 3.674 20.719 9.898 1 97.69 103 LEU B O 1
ATOM 2174 N N . THR B 1 104 ? 3.512 18.547 10.445 1 98 104 THR B N 1
ATOM 2175 C CA . THR B 1 104 ? 2.688 18.266 9.281 1 98 104 THR B CA 1
ATOM 2176 C C . THR B 1 104 ? 1.371 19.031 9.336 1 98 104 THR B C 1
ATOM 2178 O O . THR B 1 104 ? 0.945 19.625 8.344 1 98 104 THR B O 1
ATOM 2181 N N . VAL B 1 105 ? 0.75 19.031 10.469 1 97.94 105 VAL B N 1
ATOM 2182 C CA . VAL B 1 105 ? -0.497 19.766 10.664 1 97.94 105 VAL B CA 1
ATOM 2183 C C . VAL B 1 105 ? -0.266 21.25 10.406 1 97.94 105 VAL B C 1
ATOM 2185 O O . VAL B 1 105 ? -1.086 21.906 9.766 1 97.94 105 VAL B O 1
ATOM 2188 N N . LYS B 1 106 ? 0.791 21.719 10.812 1 97 106 LYS B N 1
ATOM 2189 C CA . LYS B 1 106 ? 1.102 23.141 10.727 1 97 106 LYS B CA 1
ATOM 2190 C C . LYS B 1 106 ? 1.378 23.562 9.281 1 97 106 LYS B C 1
ATOM 2192 O O . LYS B 1 106 ? 1.008 24.656 8.859 1 97 106 LYS B O 1
ATOM 2197 N N . HIS B 1 107 ? 1.923 22.688 8.469 1 97.12 107 HIS B N 1
ATOM 2198 C CA . HIS B 1 107 ? 2.5 23.172 7.219 1 97.12 107 HIS B CA 1
ATOM 2199 C C . HIS B 1 107 ? 1.81 22.531 6.02 1 97.12 107 HIS B C 1
ATOM 2201 O O . HIS B 1 107 ? 1.848 23.078 4.914 1 97.12 107 HIS B O 1
ATOM 2207 N N . ALA B 1 108 ? 1.247 21.375 6.18 1 97.06 108 ALA B N 1
ATOM 2208 C CA . ALA B 1 108 ? 0.623 20.703 5.043 1 97.06 108 ALA B CA 1
ATOM 2209 C C . ALA B 1 108 ? -0.77 21.266 4.77 1 97.06 108 ALA B C 1
ATOM 2211 O O . ALA B 1 108 ? -1.632 21.266 5.652 1 97.06 108 ALA B O 1
ATOM 2212 N N . VAL B 1 109 ? -0.933 21.797 3.594 1 95.94 109 VAL B N 1
ATOM 2213 C CA . VAL B 1 109 ? -2.23 22.281 3.135 1 95.94 109 VAL B CA 1
ATOM 2214 C C . VAL B 1 109 ? -2.654 21.516 1.882 1 95.94 109 VAL B C 1
ATOM 2216 O O . VAL B 1 109 ? -1.823 20.891 1.217 1 95.94 109 VAL B O 1
ATOM 2219 N N . PRO B 1 110 ? -3.984 21.531 1.663 1 93.38 110 PRO B N 1
ATOM 2220 C CA . PRO B 1 110 ? -4.383 20.906 0.395 1 93.38 110 PRO B CA 1
ATOM 2221 C C . PRO B 1 110 ? -3.564 21.422 -0.79 1 93.38 110 PRO B C 1
ATOM 2223 O O . PRO B 1 110 ? -3.373 22.625 -0.939 1 93.38 110 PRO B O 1
ATOM 2226 N N . GLY B 1 111 ? -3.043 20.484 -1.561 1 90.75 111 GLY B N 1
ATOM 2227 C CA . GLY B 1 111 ? -2.23 20.875 -2.705 1 90.75 111 GLY B CA 1
ATOM 2228 C C . GLY B 1 111 ? -0.74 20.828 -2.422 1 90.75 111 GLY B C 1
ATOM 2229 O O . GLY B 1 111 ? 0.074 20.844 -3.346 1 90.75 111 GLY B O 1
ATOM 2230 N N . SER B 1 112 ? -0.317 20.781 -1.169 1 93.06 112 SER B N 1
ATOM 2231 C CA . SER B 1 112 ? 1.094 20.578 -0.856 1 93.06 112 SER B CA 1
ATOM 2232 C C . SER B 1 112 ? 1.622 19.297 -1.491 1 93.06 112 SER B C 1
ATOM 2234 O O . SER B 1 112 ? 0.932 18.266 -1.507 1 93.06 112 SER B O 1
ATOM 2236 N N . VAL B 1 113 ? 2.846 19.344 -2.029 1 93.06 113 VAL B N 1
ATOM 2237 C CA . VAL B 1 113 ? 3.498 18.141 -2.564 1 93.06 113 VAL B CA 1
ATOM 2238 C C . VAL B 1 113 ? 4.398 17.531 -1.498 1 93.06 113 VAL B C 1
ATOM 2240 O O . VAL B 1 113 ? 5.293 18.203 -0.967 1 93.06 113 VAL B O 1
ATOM 2243 N N . LEU B 1 114 ? 4.176 16.281 -1.194 1 96.75 114 LEU B N 1
ATOM 2244 C CA . LEU B 1 114 ? 4.953 15.609 -0.16 1 96.75 114 LEU B CA 1
ATOM 2245 C C . LEU B 1 114 ? 5.664 14.383 -0.726 1 96.75 114 LEU B C 1
ATOM 2247 O O . LEU B 1 114 ? 5.117 13.688 -1.584 1 96.75 114 LEU B O 1
ATOM 2251 N N . TYR B 1 115 ? 6.828 14.156 -0.317 1 97.5 115 TYR B N 1
ATOM 2252 C CA . TYR B 1 115 ? 7.496 12.859 -0.351 1 97.5 115 TYR B CA 1
ATOM 2253 C C . TYR B 1 115 ? 7.254 12.086 0.939 1 97.5 115 TYR B C 1
ATOM 2255 O O . TYR B 1 115 ? 7.426 12.625 2.035 1 97.5 115 TYR B O 1
ATOM 2263 N N . VAL B 1 116 ? 6.848 10.82 0.863 1 98.31 116 VAL B N 1
ATOM 2264 C CA . VAL B 1 116 ? 6.523 10.016 2.033 1 98.31 116 VAL B CA 1
ATOM 2265 C C . VAL B 1 116 ? 7.164 8.633 1.902 1 98.31 116 VAL B C 1
ATOM 2267 O O . VAL B 1 116 ? 7.09 8.008 0.843 1 98.31 116 VAL B O 1
ATOM 2270 N N . GLU B 1 117 ? 7.844 8.18 2.867 1 98.38 117 GLU B N 1
ATOM 2271 C CA . GLU B 1 117 ? 8.281 6.801 3.064 1 98.38 117 GLU B CA 1
ATOM 2272 C C . GLU B 1 117 ? 7.719 6.223 4.359 1 98.38 117 GLU B C 1
ATOM 2274 O O . GLU B 1 117 ? 7.895 6.805 5.434 1 98.38 117 GLU B O 1
ATOM 2279 N N . GLY B 1 118 ? 7.098 5.125 4.281 1 97.19 118 GLY B N 1
ATOM 2280 C CA . GLY B 1 118 ? 6.543 4.457 5.449 1 97.19 118 GLY B CA 1
ATOM 2281 C C . GLY B 1 118 ? 6.285 2.98 5.227 1 97.19 118 GLY B C 1
ATOM 2282 O O . GLY B 1 118 ? 6.691 2.422 4.203 1 97.19 118 GLY B O 1
ATOM 2283 N N . ASN B 1 119 ? 5.711 2.357 6.188 1 94.31 119 ASN B N 1
ATOM 2284 C CA . ASN B 1 119 ? 5.344 0.946 6.121 1 94.31 119 ASN B CA 1
ATOM 2285 C C . ASN B 1 119 ? 3.895 0.764 5.676 1 94.31 119 ASN B C 1
ATOM 2287 O O . ASN B 1 119 ? 3.014 1.516 6.094 1 94.31 119 ASN B O 1
ATOM 2291 N N . LEU B 1 120 ? 3.674 -0.269 4.812 1 94.62 120 LEU B N 1
ATOM 2292 C CA . LEU B 1 120 ? 2.305 -0.678 4.52 1 94.62 120 LEU B CA 1
ATOM 2293 C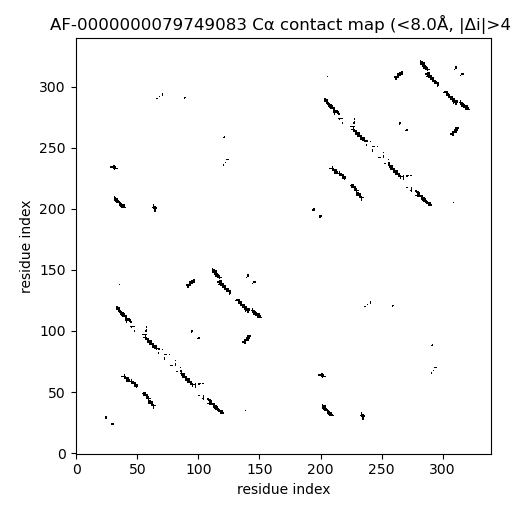 C . LEU B 1 120 ? 1.73 -1.507 5.664 1 94.62 120 LEU B C 1
ATOM 2295 O O . LEU B 1 120 ? 2.191 -2.621 5.922 1 94.62 120 LEU B O 1
ATOM 2299 N N . GLU B 1 121 ? 0.768 -0.975 6.281 1 91.12 121 GLU B N 1
ATOM 2300 C CA . GLU B 1 121 ? 0.193 -1.651 7.441 1 91.12 121 GLU B CA 1
ATOM 2301 C C . GLU B 1 121 ? -1.329 -1.719 7.344 1 91.12 121 GLU B C 1
ATOM 2303 O O . GLU B 1 121 ? -1.968 -0.776 6.871 1 91.12 121 GLU B O 1
ATOM 2308 N N . THR B 1 122 ? -1.838 -2.832 7.762 1 88.81 122 THR B N 1
ATOM 2309 C CA . THR B 1 122 ? -3.281 -2.996 7.902 1 88.81 122 THR B CA 1
ATOM 2310 C C . THR B 1 122 ? -3.68 -3.051 9.375 1 88.81 122 THR B C 1
ATOM 2312 O O . THR B 1 122 ? -3.193 -3.9 10.125 1 88.81 122 THR B O 1
ATOM 2315 N N . LYS B 1 123 ? -4.531 -2.129 9.672 1 8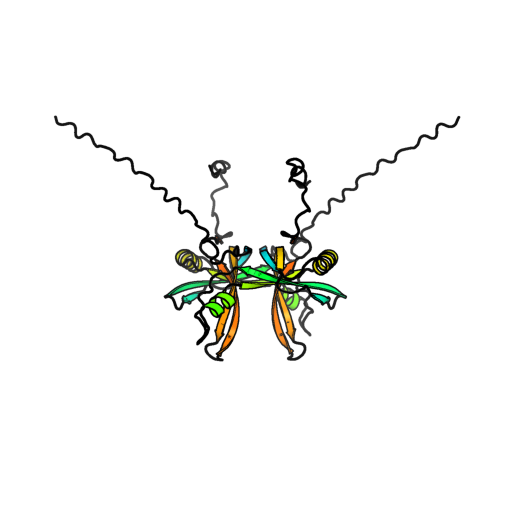3.81 123 LYS B N 1
ATOM 2316 C CA . LYS B 1 123 ? -5.078 -2.127 11.023 1 83.81 123 LYS B CA 1
ATOM 2317 C C . LYS B 1 123 ? -6.449 -2.797 11.062 1 83.81 123 LYS B C 1
ATOM 2319 O O . LYS B 1 123 ? -7.27 -2.596 10.172 1 83.81 123 LYS B O 1
ATOM 2324 N N . ILE B 1 124 ? -6.617 -3.623 12.047 1 77.06 124 ILE B N 1
ATOM 2325 C CA . ILE B 1 124 ? -7.895 -4.297 12.266 1 77.06 124 ILE B CA 1
ATOM 2326 C C . ILE B 1 124 ? -8.547 -3.779 13.547 1 77.06 124 ILE B C 1
ATOM 2328 O O . ILE B 1 124 ? -7.902 -3.729 14.594 1 77.06 124 ILE B O 1
ATOM 2332 N N . PHE B 1 125 ? -9.688 -3.322 13.375 1 74.69 125 PHE B N 1
ATOM 2333 C CA . PHE B 1 125 ? -10.383 -2.805 14.555 1 74.69 125 PHE B CA 1
ATOM 2334 C C . PHE B 1 125 ? -11.875 -3.086 14.469 1 74.69 125 PHE B C 1
ATOM 2336 O O . PHE B 1 125 ? -12.391 -3.428 13.398 1 74.69 125 PHE B O 1
ATOM 2343 N N . ASN B 1 126 ? -12.562 -3.016 15.609 1 78.19 126 ASN B N 1
ATOM 2344 C CA . ASN B 1 126 ? -14.008 -3.18 15.648 1 78.19 126 ASN B CA 1
ATOM 2345 C C . ASN B 1 126 ? -14.734 -1.842 15.523 1 78.19 126 ASN B C 1
ATOM 2347 O O . ASN B 1 126 ? -14.43 -0.896 16.25 1 78.19 126 ASN B O 1
ATOM 2351 N N . ASP B 1 127 ? -15.664 -1.838 14.594 1 79.56 127 ASP B N 1
ATOM 2352 C CA . ASP B 1 127 ? -16.516 -0.659 14.516 1 79.56 127 ASP B CA 1
ATOM 2353 C C . ASP B 1 127 ? -17.312 -0.473 15.805 1 79.56 127 ASP B C 1
ATOM 2355 O O . ASP B 1 127 ? -18.047 -1.373 16.219 1 79.56 127 ASP B O 1
ATOM 2359 N N . PRO B 1 128 ? -17.203 0.672 16.391 1 81.31 128 PRO B N 1
ATOM 2360 C CA . PRO B 1 128 ? -17.844 0.83 17.688 1 81.31 128 PRO B CA 1
ATOM 2361 C C . PRO B 1 128 ? -19.375 0.849 17.578 1 81.31 128 PRO B C 1
ATOM 2363 O O . PRO B 1 128 ? -20.062 0.542 18.562 1 81.31 128 PRO B O 1
ATOM 2366 N N . ILE B 1 129 ? -19.875 1.142 16.516 1 87.44 129 ILE B N 1
ATOM 2367 C CA . ILE B 1 129 ? -21.312 1.263 16.328 1 87.44 129 ILE B CA 1
ATOM 2368 C C . ILE B 1 129 ? -21.906 -0.099 15.961 1 87.44 129 ILE B C 1
ATOM 2370 O O . ILE B 1 129 ? -22.844 -0.569 16.609 1 87.44 129 ILE B O 1
ATOM 2374 N N . THR B 1 130 ? -21.328 -0.765 15.031 1 86.62 130 THR B N 1
ATOM 2375 C CA . THR B 1 130 ? -21.922 -1.979 14.484 1 86.62 130 THR B CA 1
ATOM 2376 C C . THR B 1 130 ? -21.312 -3.221 15.125 1 86.62 130 THR B C 1
ATOM 2378 O O . THR B 1 130 ? -21.875 -4.312 15.047 1 86.62 130 THR B O 1
ATOM 2381 N N . GLY B 1 131 ? -20.141 -3.043 15.688 1 82.44 131 GLY B N 1
ATOM 2382 C CA . GLY B 1 131 ? -19.438 -4.188 16.25 1 82.44 131 GLY B CA 1
ATOM 2383 C C . GLY B 1 131 ? -18.719 -5.004 15.195 1 82.44 131 GLY B C 1
ATOM 2384 O O . GLY B 1 131 ? -18 -5.957 15.523 1 82.44 131 GLY B O 1
ATOM 2385 N N . LEU B 1 132 ? -18.875 -4.605 14.008 1 82.19 132 LEU B N 1
ATOM 2386 C CA . LEU B 1 132 ? -18.281 -5.375 12.922 1 82.19 132 LEU B CA 1
ATOM 2387 C C . LEU B 1 132 ? -16.781 -5.121 12.836 1 82.19 132 LEU B C 1
ATOM 2389 O O . LEU B 1 132 ? -16.312 -4.008 13.086 1 82.19 132 LEU B O 1
ATOM 2393 N N . VAL B 1 133 ? -15.953 -6.16 12.477 1 79.69 133 VAL B N 1
ATOM 2394 C CA . VAL B 1 133 ? -14.516 -6.051 12.281 1 79.69 133 VAL B CA 1
ATOM 2395 C C . VAL B 1 133 ? -14.227 -5.25 11.008 1 79.69 133 VAL B C 1
ATOM 2397 O O . VAL B 1 133 ? -14.812 -5.512 9.953 1 79.69 133 VAL B O 1
ATOM 2400 N N . ARG B 1 134 ? -13.422 -4.234 11.25 1 81.75 134 ARG B N 1
ATOM 2401 C CA . ARG B 1 134 ? -13.016 -3.402 10.125 1 81.75 134 ARG B CA 1
ATOM 2402 C C . ARG B 1 134 ? -11.516 -3.473 9.898 1 81.75 134 ARG B C 1
ATOM 2404 O O . ARG B 1 134 ? -10.75 -3.729 10.836 1 81.75 134 ARG B O 1
ATOM 2411 N N . ARG B 1 135 ? -11.156 -3.404 8.609 1 82.75 135 ARG B N 1
ATOM 2412 C CA . ARG B 1 135 ? -9.75 -3.348 8.227 1 82.75 135 ARG B CA 1
ATOM 2413 C C . ARG B 1 135 ? -9.414 -2.025 7.547 1 82.75 135 ARG B C 1
ATOM 2415 O O . ARG B 1 135 ? -10.188 -1.545 6.707 1 82.75 135 ARG B O 1
ATOM 2422 N N . ILE B 1 136 ? -8.367 -1.362 8.031 1 87.75 136 ILE B N 1
ATOM 2423 C CA . ILE B 1 136 ? -7.902 -0.123 7.422 1 87.75 136 ILE B CA 1
ATOM 2424 C C . ILE B 1 136 ? -6.445 -0.281 6.98 1 87.75 136 ILE B C 1
ATOM 2426 O O . ILE B 1 136 ? -5.594 -0.681 7.773 1 87.75 136 ILE B O 1
ATOM 2430 N N . ARG B 1 137 ? -6.18 -0.05 5.719 1 91.19 137 ARG B N 1
ATOM 2431 C CA . ARG B 1 137 ? -4.816 -0.047 5.207 1 91.19 137 ARG B CA 1
ATOM 2432 C C . ARG B 1 137 ? -4.234 1.362 5.203 1 91.19 137 ARG B C 1
ATOM 2434 O O . ARG B 1 137 ? -4.898 2.312 4.781 1 91.19 137 ARG B O 1
ATOM 2441 N N . GLU B 1 138 ? -3.062 1.483 5.652 1 95.31 138 GLU B N 1
ATOM 2442 C CA . GLU B 1 138 ? -2.42 2.795 5.691 1 95.31 138 GLU B CA 1
ATOM 2443 C C . GLU B 1 138 ? -0.924 2.686 5.41 1 95.31 138 GLU B C 1
ATOM 2445 O O . GLU B 1 138 ? -0.348 1.599 5.5 1 95.31 138 GLU B O 1
ATOM 2450 N N . ILE B 1 139 ? -0.379 3.773 4.969 1 97.31 139 ILE B N 1
ATOM 2451 C CA . ILE B 1 139 ? 1.065 3.977 4.996 1 97.31 139 ILE B CA 1
ATOM 2452 C C . ILE B 1 139 ? 1.473 4.613 6.324 1 97.31 139 ILE B C 1
ATOM 2454 O O . ILE B 1 139 ? 1.181 5.785 6.57 1 97.31 139 ILE B O 1
ATOM 2458 N N . ALA B 1 140 ? 2.133 3.811 7.129 1 95.94 140 ALA B N 1
ATOM 2459 C CA . ALA B 1 140 ? 2.465 4.234 8.484 1 95.94 140 ALA B CA 1
ATOM 2460 C C . ALA B 1 140 ? 3.881 4.801 8.555 1 95.94 140 ALA B C 1
ATOM 2462 O O . ALA B 1 140 ? 4.855 4.082 8.305 1 95.94 140 ALA B O 1
ATOM 2463 N N . ILE B 1 141 ? 3.938 6.074 8.828 1 97.44 141 ILE B N 1
ATOM 2464 C CA . ILE B 1 141 ? 5.238 6.68 9.086 1 97.44 141 ILE B CA 1
ATOM 2465 C C . ILE B 1 141 ? 5.613 6.504 10.555 1 97.44 141 ILE B C 1
ATOM 2467 O O . ILE B 1 141 ? 4.949 7.043 11.438 1 97.44 141 ILE B O 1
ATOM 2471 N N . ARG B 1 142 ? 6.652 5.785 10.734 1 94 142 ARG B N 1
ATOM 2472 C CA . ARG B 1 142 ? 7.168 5.539 12.078 1 94 142 ARG B CA 1
ATOM 2473 C C . ARG B 1 142 ? 8.602 6.043 12.219 1 94 142 ARG B C 1
ATOM 2475 O O . ARG B 1 142 ? 9 6.98 11.531 1 94 142 ARG B O 1
ATOM 2482 N N . ARG B 1 143 ? 9.328 5.527 13.156 1 90.5 143 ARG B N 1
ATOM 2483 C CA . ARG B 1 143 ? 10.664 6.035 13.461 1 90.5 143 ARG B CA 1
ATOM 2484 C C . ARG B 1 143 ? 11.562 5.984 12.227 1 90.5 143 ARG B C 1
ATOM 2486 O O . ARG B 1 143 ? 12.344 6.906 11.984 1 90.5 143 ARG B O 1
ATOM 2493 N N . ASN B 1 144 ? 11.414 4.957 11.445 1 88.81 144 ASN B N 1
ATOM 2494 C CA . ASN B 1 144 ? 12.289 4.797 10.289 1 88.81 144 ASN B CA 1
ATOM 2495 C C . ASN B 1 144 ? 11.656 5.367 9.023 1 88.81 144 ASN B C 1
ATOM 2497 O O . ASN B 1 144 ? 12.164 5.148 7.918 1 88.81 144 ASN B O 1
ATOM 2501 N N . GLY B 1 145 ? 10.586 6.09 9.117 1 96.38 145 GLY B N 1
ATOM 2502 C CA . GLY B 1 145 ? 9.906 6.699 7.98 1 96.38 145 GLY B CA 1
ATOM 2503 C C . GLY B 1 145 ? 10.383 8.109 7.691 1 96.38 145 GLY B C 1
ATOM 2504 O O . GLY B 1 145 ? 11.242 8.641 8.398 1 96.38 145 GLY B O 1
ATOM 2505 N N . ARG B 1 146 ? 9.891 8.633 6.523 1 97.75 146 ARG B N 1
ATOM 2506 C CA . ARG B 1 146 ? 10.25 9.977 6.094 1 97.75 146 ARG B CA 1
ATOM 2507 C C . ARG B 1 146 ? 9.039 10.719 5.539 1 97.75 146 ARG B C 1
ATOM 2509 O O . ARG B 1 146 ? 8.172 10.109 4.906 1 97.75 146 ARG B O 1
ATOM 2516 N N . LEU B 1 147 ? 8.977 11.945 5.816 1 98.25 147 LEU B N 1
ATOM 2517 C CA . LEU B 1 147 ? 8.047 12.906 5.234 1 98.25 147 LEU B CA 1
ATOM 2518 C C . LEU B 1 147 ? 8.75 14.211 4.891 1 98.25 147 LEU B C 1
ATOM 2520 O O . LEU B 1 147 ? 9.344 14.844 5.766 1 98.25 147 LEU B O 1
ATOM 2524 N N . VAL B 1 148 ? 8.75 14.578 3.615 1 97.75 148 VAL B N 1
ATOM 2525 C CA . VAL B 1 148 ? 9.453 15.773 3.148 1 97.75 148 VAL B CA 1
ATOM 2526 C C . VAL B 1 148 ? 8.508 16.641 2.316 1 97.75 148 VAL B C 1
ATOM 2528 O O . VAL B 1 148 ? 7.828 16.125 1.416 1 97.75 148 VAL B O 1
ATOM 2531 N N . PHE B 1 149 ? 8.477 17.812 2.574 1 96.25 149 PHE B N 1
ATOM 2532 C CA . PHE B 1 149 ? 7.762 18.781 1.76 1 96.25 149 PHE B CA 1
ATOM 2533 C C . PHE B 1 149 ? 8.57 19.156 0.52 1 96.25 149 PHE B C 1
ATOM 2535 O O . PHE B 1 149 ? 9.727 19.562 0.625 1 96.25 149 PHE B O 1
ATOM 2542 N N . LEU B 1 150 ? 8.141 18.953 -0.729 1 92 150 LEU B N 1
ATOM 2543 C CA . LEU B 1 150 ? 8.883 19.203 -1.956 1 92 150 LEU B CA 1
ATOM 2544 C C . LEU B 1 150 ? 8.523 20.562 -2.547 1 92 150 LEU B C 1
ATOM 2546 O O . LEU B 1 150 ? 9.25 21.094 -3.387 1 92 150 LEU B O 1
ATOM 2550 N N . GLY B 1 151 ? 7.484 21.266 -2.498 1 73.88 151 GLY B N 1
ATOM 2551 C CA . GLY B 1 151 ? 7.121 22.578 -3.016 1 73.88 151 GLY B CA 1
ATOM 2552 C C . GLY B 1 151 ? 7.516 23.719 -2.092 1 73.88 151 GLY B C 1
ATOM 2553 O O . GLY B 1 151 ? 7.488 24.875 -2.488 1 73.88 151 GLY B O 1
ATOM 2554 N N . GLN B 1 152 ? 7.547 23.625 -0.909 1 55.78 152 GLN B N 1
ATOM 2555 C CA . GLN B 1 152 ? 7.816 24.844 -0.161 1 55.78 152 GLN B CA 1
ATOM 2556 C C . GLN B 1 152 ? 9.273 25.266 -0.302 1 55.78 152 GLN B C 1
ATOM 2558 O O . GLN B 1 152 ? 10.031 25.234 0.668 1 55.78 152 GLN B O 1
ATOM 2563 N N . GLY B 1 153 ? 10.078 24.75 -1.199 1 44.66 153 GLY B N 1
ATOM 2564 C CA . GLY B 1 153 ? 11.367 25.438 -1.175 1 44.66 153 GLY B CA 1
ATOM 2565 C C . GLY B 1 153 ? 11.25 26.922 -0.961 1 44.66 153 GLY B C 1
ATOM 2566 O O . GLY B 1 153 ? 10.148 27.469 -0.935 1 44.66 153 GLY B O 1
ATOM 2567 N N . SER B 1 154 ? 12.484 27.625 -1.729 1 39.41 154 SER B N 1
ATOM 2568 C CA . SER B 1 154 ? 13.273 28.828 -1.96 1 39.41 154 SER B CA 1
ATOM 2569 C C . SER B 1 154 ? 12.414 29.969 -2.484 1 39.41 154 SER B C 1
ATOM 2571 O O . SER B 1 154 ? 11.859 29.875 -3.582 1 39.41 154 SER B O 1
ATOM 2573 N N . ASP B 1 155 ? 11.812 30.797 -2.018 1 36.94 155 ASP B N 1
ATOM 2574 C CA . ASP B 1 155 ? 12.133 32.125 -2.506 1 36.94 155 ASP B CA 1
ATOM 2575 C C . ASP B 1 155 ? 13.414 32.125 -3.33 1 36.94 155 ASP B C 1
ATOM 2577 O O . ASP B 1 155 ? 14.195 31.172 -3.273 1 36.94 155 ASP B O 1
ATOM 2581 N N . ASN B 1 156 ? 14.32 33.406 -3.574 1 34.78 156 ASN B N 1
ATOM 2582 C CA . ASN B 1 156 ? 15.438 34.031 -4.293 1 34.78 156 ASN B CA 1
ATOM 2583 C C . ASN B 1 156 ? 16.719 33.25 -4.094 1 34.78 156 ASN B C 1
ATOM 2585 O O . ASN B 1 156 ? 17.812 33.75 -4.328 1 34.78 156 ASN B O 1
ATOM 2589 N N . GLN B 1 157 ? 17.188 32.531 -3.141 1 36.16 157 GLN B N 1
ATOM 2590 C CA . GLN B 1 157 ? 18.625 32.344 -3.385 1 36.16 157 GLN B CA 1
ATOM 2591 C C . GLN B 1 157 ? 18.875 31.328 -4.492 1 36.16 157 GLN B C 1
ATOM 2593 O O . GLN B 1 157 ? 18.297 30.234 -4.473 1 36.16 157 GLN B O 1
ATOM 2598 N N . LYS B 1 158 ? 19.438 31.594 -5.684 1 36.34 158 LYS B N 1
ATOM 2599 C CA . LYS B 1 158 ? 20.234 30.953 -6.727 1 36.34 158 LYS B CA 1
ATOM 2600 C C . LYS B 1 158 ? 20.984 29.75 -6.18 1 36.34 158 LYS B C 1
ATOM 2602 O O . LYS B 1 158 ? 21.672 29.844 -5.156 1 36.34 158 LYS B O 1
ATOM 2607 N N . PRO B 1 159 ? 20.75 28.5 -6.602 1 36.47 159 PRO B N 1
ATOM 2608 C CA . PRO B 1 159 ? 21.688 27.422 -6.301 1 36.47 159 PRO B CA 1
ATOM 2609 C C . PRO B 1 159 ? 23.141 27.875 -6.281 1 36.47 159 PRO B C 1
ATOM 2611 O O . PRO B 1 159 ? 23.656 28.344 -7.297 1 36.47 159 PRO B O 1
ATOM 2614 N N . SER B 1 160 ? 23.734 28.453 -5.285 1 33.19 160 SER B N 1
ATOM 2615 C CA . SER B 1 160 ? 25.188 28.531 -5.328 1 33.19 160 SER B CA 1
ATOM 2616 C C . SER B 1 160 ? 25.797 27.141 -5.48 1 33.19 160 SER B C 1
ATOM 2618 O O . SER B 1 160 ? 25.344 26.188 -4.84 1 33.19 160 SER B O 1
ATOM 2620 N N . GLN B 1 161 ? 26.625 26.672 -6.617 1 32.72 161 GLN B N 1
ATOM 2621 C CA . GLN B 1 161 ? 27.531 25.625 -7.082 1 32.72 161 GLN B CA 1
ATOM 2622 C C . GLN B 1 161 ? 28.297 25 -5.922 1 32.72 161 GLN B C 1
ATOM 2624 O O . GLN B 1 161 ? 29.062 24.047 -6.117 1 32.72 161 GLN B O 1
ATOM 2629 N N . GLY B 1 162 ? 28.531 25.578 -4.77 1 31.06 162 GLY B N 1
ATOM 2630 C CA . GLY B 1 162 ? 29.625 25.125 -3.924 1 31.06 162 GLY B CA 1
ATOM 2631 C C . GLY B 1 162 ? 29.328 23.828 -3.199 1 31.06 162 GLY B C 1
ATOM 2632 O O . GLY B 1 162 ? 30.172 22.938 -3.148 1 31.06 162 GLY B O 1
ATOM 2633 N N . ASP B 1 163 ? 28.438 23.656 -2.131 1 30.94 163 ASP B N 1
ATOM 2634 C CA . ASP B 1 163 ? 28.719 22.766 -1.011 1 30.94 163 ASP B CA 1
ATOM 2635 C C . ASP B 1 163 ? 28.078 21.406 -1.22 1 30.94 163 ASP B C 1
ATOM 2637 O O . ASP B 1 163 ? 27.078 21.078 -0.578 1 30.94 163 ASP B O 1
ATOM 2641 N N . LEU B 1 164 ? 27.578 20.891 -2.291 1 31.27 164 LEU B N 1
ATOM 2642 C CA . LEU B 1 164 ? 27.25 19.484 -2.451 1 31.27 164 LEU B CA 1
ATOM 2643 C C . LEU B 1 164 ? 28.391 18.594 -1.983 1 31.27 164 LEU B C 1
ATOM 2645 O O . LEU B 1 164 ? 28.406 17.391 -2.262 1 31.27 164 LEU B O 1
ATOM 2649 N N . ARG B 1 165 ? 29.531 19.094 -1.523 1 29.44 165 ARG B N 1
ATOM 2650 C CA . ARG B 1 165 ? 30.719 18.312 -1.191 1 29.44 165 ARG B CA 1
ATOM 2651 C C . ARG B 1 165 ? 30.453 17.391 -0.002 1 29.44 165 ARG B C 1
ATOM 2653 O O . ARG B 1 165 ? 31.109 16.359 0.153 1 29.44 165 ARG B O 1
ATOM 2660 N N . SER B 1 166 ? 29.906 17.812 1.143 1 26.92 166 SER B N 1
ATOM 2661 C CA . SER B 1 166 ? 30.25 17.172 2.404 1 26.92 166 SER B CA 1
ATOM 2662 C C . SER B 1 166 ? 29.391 15.938 2.646 1 26.92 166 SER B C 1
ATOM 2664 O O . SER B 1 166 ? 29.484 15.305 3.703 1 26.92 166 SER B O 1
ATOM 2666 N N . VAL B 1 167 ? 28.328 15.727 2.055 1 27.33 167 VAL B N 1
ATOM 2667 C CA . VAL B 1 167 ? 27.484 14.766 2.738 1 27.33 167 VAL B CA 1
ATOM 2668 C C . VAL B 1 167 ? 28.016 13.352 2.51 1 27.33 167 VAL B C 1
ATOM 2670 O O . VAL B 1 167 ? 27.438 12.586 1.726 1 27.33 167 VAL B O 1
ATOM 2673 N N . GLY B 1 168 ? 29.297 13.312 2.094 1 23.69 168 GLY B N 1
ATOM 2674 C CA . GLY B 1 168 ? 29.906 11.992 2.055 1 23.69 168 GLY B CA 1
ATOM 2675 C C . GLY B 1 168 ? 29.969 11.328 3.418 1 23.69 168 GLY B C 1
ATOM 2676 O O . GLY B 1 168 ? 30.406 11.945 4.391 1 23.69 168 GLY B O 1
ATOM 2677 N N . TYR B 1 169 ? 29.188 10.609 3.877 1 20.47 169 TYR B N 1
ATOM 2678 C CA . TYR B 1 169 ? 29.469 9.844 5.09 1 20.47 169 TYR B CA 1
ATOM 2679 C C . TYR B 1 169 ? 30.922 9.391 5.117 1 20.47 169 TYR B C 1
ATOM 2681 O O . TYR B 1 169 ? 31.578 9.344 4.078 1 20.47 169 TYR B O 1
ATOM 2689 N N . TYR B 1 170 ? 31.5 8.781 6.453 1 21.78 170 TYR B N 1
ATOM 2690 C CA . TYR B 1 170 ? 32.5 7.961 7.102 1 21.78 170 TYR B CA 1
ATOM 2691 C C . TYR B 1 170 ? 32.688 6.637 6.375 1 21.78 170 TYR B C 1
ATOM 2693 O O . TYR B 1 170 ? 31.75 6.086 5.82 1 21.78 170 TYR B O 1
#

Organism: Coffea canephora (NCBI:txid49390)